Protein AF-A0A1I7SK48-F1 (afdb_monomer_lite)

Radius of gyration: 31.69 Å; chains: 1; bounding box: 91×50×82 Å

pLDDT: mean 72.49, std 18.14, range [29.31, 94.88]

Structure (mmCIF, N/CA/C/O backbone):
data_AF-A0A1I7SK48-F1
#
_entry.id   AF-A0A1I7SK48-F1
#
loop_
_atom_site.group_PDB
_atom_site.id
_ato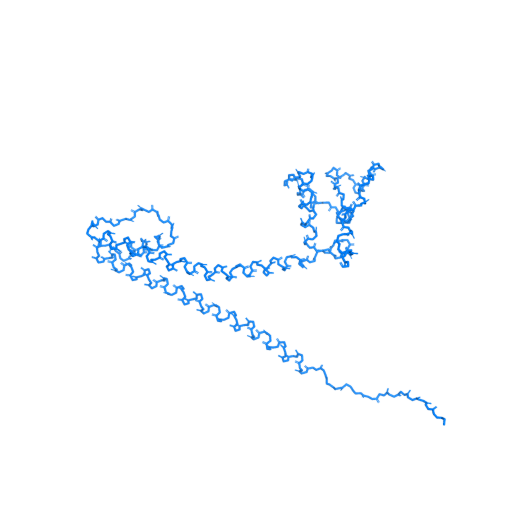m_site.type_symbol
_atom_site.label_atom_id
_atom_site.label_alt_id
_atom_site.label_comp_id
_atom_site.label_asym_id
_atom_site.label_entity_id
_atom_site.label_seq_id
_atom_site.pdbx_PDB_ins_code
_atom_site.Cartn_x
_atom_site.Cartn_y
_atom_site.Cartn_z
_atom_site.occupancy
_atom_site.B_iso_or_equiv
_atom_site.auth_seq_id
_atom_site.auth_comp_id
_atom_site.auth_asym_id
_atom_site.auth_atom_id
_atom_site.pdbx_PDB_model_num
ATOM 1 N N . MET A 1 1 ? 71.954 -15.753 -39.561 1.00 38.84 1 MET A N 1
ATOM 2 C CA . MET A 1 1 ? 70.794 -15.385 -40.400 1.00 38.84 1 MET A CA 1
ATOM 3 C C . MET A 1 1 ? 69.789 -16.524 -40.240 1.00 38.84 1 MET A C 1
ATOM 5 O O . MET A 1 1 ? 69.997 -17.547 -40.865 1.00 38.84 1 MET A O 1
ATOM 9 N N . GLN A 1 2 ? 69.020 -16.593 -39.148 1.00 29.86 2 GLN A N 1
ATOM 10 C CA . GLN A 1 2 ? 67.879 -15.756 -38.718 1.00 29.86 2 GLN A CA 1
ATOM 11 C C . GLN A 1 2 ? 66.550 -16.290 -39.306 1.00 29.86 2 GLN A C 1
ATOM 13 O O . GLN A 1 2 ? 66.374 -16.199 -40.516 1.00 29.86 2 GLN A O 1
ATOM 18 N N . ASN A 1 3 ? 65.669 -16.753 -38.395 1.00 29.31 3 ASN A N 1
ATOM 19 C CA . ASN A 1 3 ? 64.189 -16.873 -38.456 1.00 29.31 3 ASN A CA 1
ATOM 20 C C . ASN A 1 3 ? 63.561 -18.007 -39.300 1.00 29.31 3 ASN A C 1
ATOM 22 O O . ASN A 1 3 ? 64.117 -18.366 -40.329 1.00 29.31 3 ASN A O 1
ATOM 26 N N . ASP A 1 4 ? 62.408 -18.623 -38.985 1.00 41.16 4 ASP A N 1
ATOM 27 C CA . ASP A 1 4 ? 61.355 -18.501 -37.939 1.00 41.16 4 ASP A CA 1
ATOM 28 C C . ASP A 1 4 ? 60.489 -19.805 -38.016 1.00 41.16 4 ASP A C 1
ATOM 30 O O . ASP A 1 4 ? 60.374 -20.378 -39.096 1.00 41.16 4 ASP A O 1
ATOM 34 N N . VAL A 1 5 ? 60.111 -20.461 -36.905 1.00 41.53 5 VAL A N 1
ATOM 35 C CA . VAL A 1 5 ? 58.784 -20.461 -36.214 1.00 41.53 5 VAL A CA 1
ATOM 36 C C . VAL A 1 5 ? 57.630 -21.229 -36.896 1.00 41.53 5 VAL A C 1
ATOM 38 O O . VAL A 1 5 ? 57.147 -20.828 -37.946 1.00 41.53 5 VAL A O 1
ATOM 41 N N . SER A 1 6 ? 57.148 -22.286 -36.213 1.00 38.16 6 SER A N 1
ATOM 42 C CA . SER A 1 6 ? 55.730 -22.568 -35.853 1.00 38.16 6 SER A CA 1
ATOM 43 C C . SER A 1 6 ? 55.671 -23.952 -35.153 1.00 38.16 6 SER A C 1
ATOM 45 O O . SER A 1 6 ? 55.945 -24.960 -35.798 1.00 38.16 6 SER A O 1
ATOM 47 N N . GLU A 1 7 ? 55.593 -24.103 -33.826 1.00 39.25 7 GLU A N 1
ATOM 48 C CA . GLU A 1 7 ? 54.520 -23.744 -32.873 1.00 39.25 7 GLU A CA 1
ATOM 49 C C . GLU A 1 7 ? 53.345 -24.744 -32.860 1.00 39.25 7 GLU A C 1
ATOM 51 O O . GLU A 1 7 ? 52.452 -24.648 -33.688 1.00 39.25 7 GLU A O 1
ATOM 56 N N . ILE A 1 8 ? 53.372 -25.684 -31.900 1.00 42.22 8 ILE A N 1
ATOM 57 C CA . ILE A 1 8 ? 52.243 -26.243 -31.111 1.00 42.22 8 ILE A CA 1
ATOM 58 C C . ILE A 1 8 ? 52.929 -26.708 -29.800 1.00 42.22 8 ILE A C 1
ATOM 60 O O . ILE A 1 8 ? 53.901 -27.459 -29.937 1.00 42.22 8 ILE A O 1
ATOM 64 N N . PRO A 1 9 ? 52.531 -26.317 -28.559 1.00 40.50 9 PRO A N 1
ATOM 65 C CA . PRO A 1 9 ? 51.239 -26.775 -28.039 1.00 40.50 9 PRO A CA 1
ATOM 66 C C . PRO A 1 9 ? 50.573 -26.015 -26.860 1.00 40.50 9 PRO A C 1
ATOM 68 O O . PRO A 1 9 ? 51.160 -25.185 -26.177 1.00 40.50 9 PRO A O 1
ATOM 71 N N . THR A 1 10 ? 49.343 -26.477 -26.596 1.00 32.75 10 THR A N 1
ATOM 72 C CA . THR A 1 10 ? 48.677 -26.588 -25.282 1.00 32.75 10 THR A CA 1
ATOM 73 C C . THR A 1 10 ? 47.811 -25.417 -24.818 1.00 32.75 10 THR A C 1
ATOM 75 O O . THR A 1 10 ? 48.281 -24.383 -24.359 1.00 32.75 10 THR A O 1
ATOM 78 N N . GLN A 1 11 ? 46.497 -25.666 -24.868 1.00 49.34 11 GLN A N 1
ATOM 79 C CA . GLN A 1 11 ? 45.506 -25.030 -24.008 1.00 49.34 11 GLN A CA 1
ATOM 80 C C . GLN A 1 11 ? 45.794 -25.345 -22.538 1.00 49.34 11 GLN A C 1
ATOM 82 O O . GLN A 1 11 ? 45.806 -26.514 -22.166 1.00 49.34 11 GLN A O 1
ATOM 87 N N . GLU A 1 12 ? 45.890 -24.314 -21.706 1.00 48.12 12 GLU A N 1
ATOM 88 C CA . GLU A 1 12 ? 45.493 -24.362 -20.298 1.00 48.12 12 GLU A CA 1
ATOM 89 C C . GLU A 1 12 ? 45.292 -22.919 -19.807 1.00 48.12 12 GLU A C 1
ATOM 91 O O . GLU A 1 12 ? 46.172 -22.081 -19.984 1.00 48.12 12 GLU A O 1
ATOM 96 N N . GLY A 1 13 ? 44.128 -22.618 -19.216 1.00 44.53 13 GLY A N 1
ATOM 97 C CA . GLY A 1 13 ? 43.952 -21.412 -18.394 1.00 44.53 13 GLY A CA 1
ATOM 98 C C . GLY A 1 13 ? 42.957 -20.348 -18.869 1.00 44.53 13 GLY A C 1
ATOM 99 O O . GLY A 1 13 ? 43.316 -19.184 -18.891 1.00 44.53 13 GLY A O 1
ATOM 100 N N . THR A 1 14 ? 41.712 -20.701 -19.210 1.00 45.50 14 THR A N 1
ATOM 101 C CA . THR A 1 14 ? 40.569 -19.751 -19.231 1.00 45.50 14 THR A CA 1
ATOM 102 C C . THR A 1 14 ? 39.259 -20.508 -18.960 1.00 45.50 14 THR A C 1
ATOM 104 O O . THR A 1 14 ? 38.506 -20.834 -19.867 1.00 45.50 14 THR A O 1
ATOM 107 N N . SER A 1 15 ? 39.009 -20.926 -17.715 1.00 53.31 15 SER A N 1
ATOM 108 C CA . SER A 1 15 ? 37.708 -21.548 -17.375 1.00 53.31 15 SER A CA 1
ATOM 109 C C . SER A 1 15 ? 37.293 -21.410 -15.907 1.00 53.31 15 SER A C 1
ATOM 111 O O . SER A 1 15 ? 36.125 -21.636 -15.590 1.00 53.31 15 SER A O 1
ATOM 113 N N . SER A 1 16 ? 38.204 -21.037 -15.006 1.00 50.66 16 SER A N 1
ATOM 114 C CA . SER A 1 16 ? 37.931 -21.022 -13.562 1.00 50.66 16 SER A CA 1
ATOM 115 C C . SER A 1 16 ? 37.543 -19.640 -13.023 1.00 50.66 16 SER A C 1
ATOM 117 O O . SER A 1 16 ? 36.692 -19.565 -12.145 1.00 50.66 16 SER A O 1
ATOM 119 N N . GLU A 1 17 ? 38.111 -18.553 -13.558 1.00 53.53 17 GLU A N 1
ATOM 120 C CA . GLU A 1 17 ? 37.838 -17.181 -13.086 1.00 53.53 17 GLU A CA 1
ATOM 121 C C . GLU A 1 17 ? 36.473 -16.654 -13.551 1.00 53.53 17 GLU A C 1
ATOM 123 O O . GLU A 1 17 ? 35.717 -16.120 -12.743 1.00 53.53 17 GLU A O 1
ATOM 128 N N . ASP A 1 18 ? 36.090 -16.898 -14.808 1.00 55.06 18 ASP A N 1
ATOM 129 C CA . ASP A 1 18 ? 34.802 -16.429 -15.348 1.00 55.06 18 ASP A CA 1
ATOM 130 C C . ASP A 1 18 ? 33.594 -17.165 -14.742 1.00 55.06 18 ASP A C 1
ATOM 132 O O . ASP A 1 18 ? 32.498 -16.613 -14.629 1.00 55.06 18 ASP A O 1
ATOM 136 N N . THR A 1 19 ? 33.789 -18.420 -14.324 1.00 61.91 19 THR A N 1
ATOM 137 C CA . THR A 1 19 ? 32.744 -19.224 -13.670 1.00 61.91 19 THR A CA 1
ATOM 138 C C . THR A 1 19 ? 32.509 -18.762 -12.230 1.00 61.91 19 THR A C 1
ATOM 140 O O . THR A 1 19 ? 31.367 -18.765 -11.776 1.00 61.91 19 THR A O 1
ATOM 143 N N . HIS A 1 20 ? 33.564 -18.326 -11.533 1.00 59.62 20 HIS A N 1
ATOM 144 C CA . HIS A 1 20 ? 33.462 -17.775 -10.180 1.00 59.62 20 HIS A CA 1
ATOM 145 C C . HIS A 1 20 ? 32.808 -16.391 -10.177 1.00 59.62 20 HIS A C 1
ATOM 147 O O . HIS A 1 20 ? 31.851 -16.185 -9.440 1.00 59.62 20 HIS A O 1
ATOM 153 N N . ALA A 1 21 ? 33.225 -15.494 -11.077 1.00 66.81 21 ALA A N 1
ATOM 154 C CA . ALA A 1 21 ? 32.643 -14.154 -11.182 1.00 66.81 21 ALA A CA 1
ATOM 155 C C . ALA A 1 21 ? 31.134 -14.185 -11.488 1.00 66.81 21 ALA A C 1
ATOM 157 O O . ALA A 1 21 ? 30.359 -13.403 -10.945 1.00 66.81 21 ALA A O 1
ATOM 158 N N . ARG A 1 22 ? 30.688 -15.132 -12.324 1.00 71.88 22 ARG A N 1
ATOM 159 C CA . ARG A 1 22 ? 29.265 -15.303 -12.644 1.00 71.88 22 ARG A CA 1
ATOM 160 C C . ARG A 1 22 ? 28.455 -15.938 -11.507 1.00 71.88 22 ARG A C 1
ATOM 162 O O . ARG A 1 22 ? 27.254 -15.690 -11.429 1.00 71.88 22 ARG A O 1
ATOM 169 N N . ALA A 1 23 ? 29.071 -16.773 -10.670 1.00 72.62 23 ALA A N 1
ATOM 170 C CA . ALA A 1 23 ? 28.421 -17.324 -9.481 1.00 72.62 23 ALA A CA 1
ATOM 171 C C . ALA A 1 23 ? 28.234 -16.236 -8.414 1.00 72.62 23 ALA A C 1
ATOM 173 O O . ALA A 1 23 ? 27.125 -16.082 -7.911 1.00 72.62 23 ALA A O 1
ATOM 174 N N . ASP A 1 24 ? 29.265 -15.417 -8.190 1.00 77.81 24 ASP A N 1
ATOM 175 C CA . ASP A 1 24 ? 29.222 -14.296 -7.247 1.00 77.81 24 ASP A CA 1
ATOM 176 C C . ASP A 1 24 ? 28.155 -13.257 -7.648 1.00 77.81 24 ASP A C 1
ATOM 178 O O . ASP A 1 24 ? 27.410 -12.787 -6.794 1.00 77.81 24 ASP A O 1
ATOM 182 N N . GLU A 1 25 ? 27.989 -12.962 -8.948 1.00 75.56 25 GLU A N 1
ATOM 183 C CA . GLU A 1 25 ? 26.901 -12.091 -9.427 1.00 75.56 25 GLU A CA 1
ATOM 184 C C . GLU A 1 25 ? 25.510 -12.678 -9.129 1.00 75.56 25 GLU A C 1
ATOM 186 O O . GLU A 1 25 ? 24.617 -11.967 -8.669 1.00 75.56 25 GLU A O 1
ATOM 191 N N . ILE A 1 26 ? 25.294 -13.972 -9.397 1.00 74.88 26 ILE A N 1
ATOM 192 C CA . ILE A 1 26 ? 23.997 -14.633 -9.164 1.00 74.88 26 ILE A CA 1
ATOM 193 C C . ILE A 1 26 ? 23.666 -14.668 -7.668 1.00 74.88 26 ILE A C 1
ATOM 195 O O . ILE A 1 26 ? 22.508 -14.438 -7.304 1.00 74.88 26 ILE A O 1
ATOM 199 N N . ASP A 1 27 ? 24.666 -14.914 -6.824 1.00 79.94 27 ASP A N 1
ATOM 200 C CA . ASP A 1 27 ? 24.518 -14.911 -5.372 1.00 79.94 27 ASP A CA 1
ATOM 201 C C . ASP A 1 27 ? 24.254 -13.489 -4.849 1.00 79.94 27 ASP A C 1
ATOM 203 O O . ASP A 1 27 ? 23.325 -13.303 -4.065 1.00 79.94 27 ASP A O 1
ATOM 207 N N . GLU A 1 28 ? 24.929 -12.459 -5.372 1.00 79.62 28 GLU A N 1
ATOM 208 C CA . GLU A 1 28 ? 24.661 -11.052 -5.031 1.00 79.62 28 GLU A CA 1
ATOM 209 C C . GLU A 1 28 ? 23.230 -10.632 -5.421 1.00 79.62 28 GLU A C 1
ATOM 211 O O . GLU A 1 28 ? 22.506 -10.021 -4.627 1.00 79.62 28 GLU A O 1
ATOM 216 N N . PHE A 1 29 ? 22.754 -11.017 -6.612 1.00 72.94 29 PHE A N 1
ATOM 217 C CA . PHE A 1 29 ? 21.361 -10.777 -7.008 1.00 72.94 29 PHE A CA 1
ATOM 218 C C . PHE A 1 29 ? 20.364 -11.527 -6.110 1.00 72.94 29 PHE A C 1
ATOM 220 O O . PHE A 1 29 ? 19.297 -10.984 -5.795 1.00 72.94 29 PHE A O 1
ATOM 227 N N . ALA A 1 30 ? 20.683 -12.756 -5.692 1.00 74.25 30 ALA A N 1
ATOM 228 C CA . ALA A 1 30 ? 19.839 -13.548 -4.803 1.00 74.25 30 ALA A CA 1
ATOM 229 C C . ALA A 1 30 ? 19.790 -12.960 -3.386 1.00 74.25 30 ALA A C 1
ATOM 231 O O . ALA A 1 30 ? 18.700 -12.868 -2.818 1.00 74.25 30 ALA A O 1
ATOM 232 N N . GLU A 1 31 ? 20.920 -12.500 -2.847 1.00 79.94 31 GLU A N 1
ATOM 233 C CA . GLU A 1 31 ? 21.004 -11.845 -1.540 1.00 79.94 31 GLU A CA 1
ATOM 234 C C . GLU A 1 31 ? 20.246 -10.517 -1.529 1.00 79.94 31 GLU A C 1
ATOM 236 O O . GLU A 1 31 ? 19.406 -10.308 -0.654 1.00 79.94 31 GLU A O 1
ATOM 241 N N . LEU A 1 32 ? 20.408 -9.670 -2.552 1.00 73.75 32 LEU A N 1
ATOM 242 C CA . LEU A 1 32 ? 19.647 -8.420 -2.673 1.00 73.75 32 LEU A CA 1
ATOM 243 C C . LEU A 1 32 ? 18.138 -8.663 -2.776 1.00 73.75 32 LEU A C 1
ATOM 245 O O . LEU A 1 32 ? 17.339 -7.889 -2.245 1.00 73.75 32 LEU A O 1
ATOM 249 N N . GLN A 1 33 ? 17.721 -9.722 -3.472 1.00 72.12 33 GLN A N 1
ATOM 250 C CA . GLN A 1 33 ? 16.307 -10.074 -3.593 1.00 72.12 33 GLN A CA 1
ATOM 251 C C . GLN A 1 33 ? 15.768 -10.717 -2.305 1.00 72.12 33 GLN A C 1
ATOM 253 O O . GLN A 1 33 ? 14.600 -10.514 -1.959 1.00 72.12 33 GLN A O 1
ATOM 258 N N . GLN A 1 34 ? 16.607 -11.452 -1.574 1.00 78.00 34 GLN A N 1
ATOM 259 C CA . GLN A 1 34 ? 16.286 -12.061 -0.286 1.00 78.00 34 GLN A CA 1
ATOM 260 C C . GLN A 1 34 ? 16.172 -11.009 0.825 1.00 78.00 34 GLN A C 1
ATOM 262 O O . GLN A 1 34 ? 15.141 -10.965 1.495 1.00 78.00 34 GLN A O 1
ATOM 267 N N . GLU A 1 35 ? 17.153 -10.118 0.976 1.00 74.31 35 GLU A N 1
ATOM 268 C CA . GLU A 1 35 ? 17.128 -8.966 1.896 1.00 74.31 35 GLU A CA 1
ATOM 269 C C . GLU A 1 35 ? 15.857 -8.124 1.692 1.00 74.31 35 GLU A C 1
ATOM 271 O O . GLU A 1 35 ? 15.181 -7.700 2.639 1.00 74.31 35 GLU A O 1
ATOM 276 N N . ARG A 1 36 ? 15.466 -7.954 0.426 1.00 67.81 36 ARG A N 1
ATOM 277 C CA . ARG A 1 36 ? 14.270 -7.211 0.034 1.00 67.81 36 ARG A CA 1
ATOM 278 C C . ARG A 1 36 ? 12.971 -7.938 0.386 1.00 67.81 36 ARG A C 1
ATOM 280 O O . ARG A 1 36 ? 12.093 -7.352 1.017 1.00 67.81 36 ARG A O 1
ATOM 287 N N . ARG A 1 37 ? 12.854 -9.232 0.060 1.00 72.88 37 ARG A N 1
ATOM 288 C CA . ARG A 1 37 ? 11.692 -10.062 0.444 1.00 72.88 37 ARG A CA 1
ATOM 289 C C . ARG A 1 37 ? 11.514 -10.120 1.959 1.00 72.88 37 ARG A C 1
ATOM 291 O O . ARG A 1 37 ? 10.385 -10.034 2.443 1.00 72.88 37 ARG A O 1
ATOM 298 N N . VAL A 1 38 ? 12.614 -10.231 2.700 1.00 76.88 38 VAL A N 1
ATOM 299 C CA . VAL A 1 38 ? 12.608 -10.218 4.168 1.00 76.88 38 VAL A CA 1
ATOM 300 C C . VAL A 1 38 ? 12.087 -8.875 4.693 1.00 76.88 38 VAL A C 1
ATOM 302 O O . VAL A 1 38 ? 11.247 -8.865 5.594 1.00 76.88 38 VAL A O 1
ATOM 305 N N . SER A 1 39 ? 12.480 -7.757 4.073 1.00 84.88 39 SER A N 1
ATOM 306 C CA . SER A 1 39 ? 11.997 -6.414 4.429 1.00 84.88 39 SER A CA 1
ATOM 307 C C . SER A 1 39 ? 10.488 -6.242 4.203 1.00 84.88 39 SER A C 1
ATOM 309 O O . SER A 1 39 ? 9.783 -5.767 5.094 1.00 84.88 39 SER A O 1
ATOM 311 N N . VAL A 1 40 ? 9.959 -6.681 3.054 1.00 84.25 40 VAL A N 1
ATOM 312 C CA . VAL A 1 40 ? 8.515 -6.586 2.751 1.00 84.25 40 VAL A CA 1
ATOM 313 C C . VAL A 1 40 ? 7.682 -7.426 3.721 1.00 84.25 40 VAL A C 1
ATOM 315 O O . VAL A 1 40 ? 6.664 -6.954 4.232 1.00 84.25 40 VAL A O 1
ATOM 318 N N . LEU A 1 41 ? 8.122 -8.650 4.027 1.00 87.19 41 LEU A N 1
ATOM 319 C CA . LEU A 1 41 ? 7.444 -9.501 5.008 1.00 87.19 41 LEU A CA 1
ATOM 320 C C . LEU A 1 41 ? 7.451 -8.874 6.405 1.00 87.19 41 LEU A C 1
ATOM 322 O O . LEU A 1 41 ? 6.425 -8.890 7.081 1.00 87.19 41 LEU A O 1
ATOM 326 N N . PHE A 1 42 ? 8.571 -8.284 6.823 1.00 89.31 42 PHE A N 1
ATOM 327 C CA . PHE A 1 42 ? 8.677 -7.602 8.111 1.00 89.31 42 PHE A CA 1
ATOM 328 C C . PHE A 1 42 ? 7.686 -6.431 8.227 1.00 89.31 42 PHE A C 1
ATOM 330 O O . PHE A 1 42 ? 6.988 -6.303 9.233 1.00 89.31 42 PHE A O 1
ATOM 337 N N . ILE A 1 43 ? 7.543 -5.629 7.169 1.00 89.00 43 ILE A N 1
ATOM 338 C CA . ILE A 1 43 ? 6.585 -4.513 7.112 1.00 89.00 43 ILE A CA 1
ATOM 339 C C . ILE A 1 43 ? 5.142 -5.012 7.138 1.00 89.00 43 ILE A C 1
ATOM 341 O O . ILE A 1 43 ? 4.315 -4.468 7.870 1.00 89.00 43 ILE A O 1
ATOM 345 N N . LEU A 1 44 ? 4.837 -6.065 6.376 1.00 88.56 44 LEU A N 1
ATOM 346 C CA . LEU A 1 44 ? 3.516 -6.691 6.377 1.00 88.56 44 LEU A CA 1
ATOM 347 C C . LEU A 1 44 ? 3.150 -7.195 7.781 1.00 88.56 44 LEU A C 1
ATOM 349 O O . LEU A 1 44 ? 2.030 -6.979 8.241 1.00 88.56 44 LEU A O 1
ATOM 353 N N . PHE A 1 45 ? 4.100 -7.815 8.485 1.00 92.31 45 PHE A N 1
ATOM 354 C CA . PHE A 1 45 ? 3.919 -8.250 9.870 1.00 92.31 45 PHE A CA 1
ATOM 355 C C . PHE A 1 45 ? 3.658 -7.079 10.821 1.00 92.31 45 PHE A C 1
ATOM 357 O O . PHE A 1 45 ? 2.761 -7.174 11.659 1.00 92.31 45 PHE A O 1
ATOM 364 N N . ILE A 1 46 ? 4.389 -5.969 10.681 1.00 91.69 46 ILE A N 1
ATOM 365 C CA . ILE A 1 46 ? 4.162 -4.753 11.477 1.00 91.69 46 ILE A CA 1
ATOM 366 C C . ILE A 1 46 ? 2.769 -4.178 11.208 1.00 91.69 46 ILE A C 1
ATOM 368 O O . ILE A 1 46 ? 2.048 -3.874 12.156 1.00 91.69 46 ILE A O 1
ATOM 372 N N . MET A 1 47 ? 2.361 -4.073 9.942 1.00 91.44 47 MET A N 1
ATOM 373 C CA . MET A 1 47 ? 1.034 -3.581 9.556 1.00 91.44 47 MET A CA 1
ATOM 374 C C . MET A 1 47 ? -0.080 -4.479 10.096 1.00 91.44 47 MET A C 1
ATOM 376 O O . MET A 1 47 ? -1.052 -3.990 10.678 1.00 91.44 47 MET A O 1
ATOM 380 N N . LEU A 1 48 ? 0.076 -5.799 9.980 1.00 93.00 48 LEU A N 1
ATOM 381 C CA . LEU A 1 48 ? -0.882 -6.756 10.524 1.00 93.00 48 LEU A CA 1
ATOM 382 C C . LEU A 1 48 ? -0.960 -6.656 12.054 1.00 93.00 48 LEU A C 1
ATOM 384 O O . LEU A 1 48 ? -2.056 -6.627 12.610 1.00 93.00 48 LEU A O 1
ATOM 388 N N . GLY A 1 49 ? 0.187 -6.537 12.728 1.00 94.50 49 GLY A N 1
ATOM 389 C CA . GLY A 1 49 ? 0.265 -6.348 14.176 1.00 94.50 49 GLY A CA 1
ATOM 390 C C . GLY A 1 49 ? -0.382 -5.042 14.639 1.00 94.50 49 GLY A C 1
ATOM 391 O O . GLY A 1 49 ? -1.145 -5.044 15.603 1.00 94.50 49 GLY A O 1
ATOM 392 N N . TYR A 1 50 ? -0.150 -3.942 13.923 1.00 93.56 50 TYR A N 1
ATOM 393 C CA . TYR A 1 50 ? -0.775 -2.646 14.191 1.00 93.56 50 TYR A CA 1
ATOM 394 C C . TYR A 1 50 ? -2.305 -2.703 14.041 1.00 93.56 50 TYR A C 1
ATOM 396 O O . TYR A 1 50 ? -3.037 -2.191 14.893 1.00 93.56 50 TYR A O 1
ATOM 404 N N . THR A 1 51 ? -2.789 -3.377 12.995 1.00 94.31 51 THR A N 1
ATOM 405 C CA . THR A 1 51 ? -4.228 -3.538 12.729 1.00 94.31 51 THR A CA 1
ATOM 406 C C . THR A 1 51 ? -4.887 -4.454 13.765 1.00 94.31 51 THR A C 1
ATOM 408 O O . THR A 1 51 ? -5.950 -4.133 14.289 1.00 94.31 51 THR A O 1
ATOM 411 N N . ALA A 1 52 ? -4.235 -5.561 14.137 1.00 94.88 52 ALA A N 1
ATOM 412 C CA . ALA A 1 52 ? -4.710 -6.472 15.180 1.00 94.88 52 ALA A CA 1
ATOM 413 C C . ALA A 1 52 ? -4.711 -5.822 16.577 1.00 94.88 52 ALA A C 1
ATOM 415 O O . ALA A 1 52 ? -5.643 -6.021 17.358 1.00 94.88 52 ALA A O 1
ATOM 416 N N . GLY A 1 53 ? -3.696 -5.010 16.885 1.00 94.56 53 GLY A N 1
ATOM 417 C CA . GLY A 1 53 ? -3.639 -4.223 18.117 1.00 94.56 53 GLY A CA 1
ATOM 418 C C . GLY A 1 53 ? -4.763 -3.188 18.194 1.00 94.56 53 GLY A C 1
ATOM 419 O O . GLY A 1 53 ? -5.431 -3.088 19.222 1.00 94.56 53 GLY A O 1
ATOM 420 N N . GLY A 1 54 ? -5.026 -2.479 17.091 1.00 93.38 54 GLY A N 1
ATOM 421 C CA . GLY A 1 54 ? -6.168 -1.568 16.979 1.00 93.38 54 GLY A CA 1
ATOM 422 C C . GLY A 1 54 ? -7.510 -2.271 17.143 1.00 93.38 54 GLY A C 1
ATOM 423 O O . GLY A 1 54 ? -8.362 -1.783 17.880 1.00 93.38 54 GLY A O 1
ATOM 424 N N . ALA A 1 55 ? -7.668 -3.452 16.540 1.00 94.50 55 ALA A N 1
ATOM 425 C CA . ALA A 1 55 ? -8.875 -4.263 16.666 1.00 94.50 55 ALA A CA 1
ATOM 426 C C . ALA A 1 55 ? -9.165 -4.645 18.125 1.00 94.50 55 ALA A C 1
ATOM 428 O O . ALA A 1 55 ? -10.298 -4.527 18.581 1.00 94.50 55 ALA A O 1
ATOM 429 N N . CYS A 1 56 ? -8.138 -5.044 18.882 1.00 94.38 56 CYS A N 1
ATOM 430 C CA . CYS A 1 56 ? -8.267 -5.334 20.312 1.00 94.38 56 CYS A CA 1
ATOM 431 C C . CYS A 1 56 ? -8.686 -4.085 21.112 1.00 94.38 56 CYS A C 1
ATOM 433 O O . CYS A 1 56 ? -9.558 -4.156 21.978 1.00 94.38 56 CYS A O 1
ATOM 435 N N . LEU A 1 57 ? -8.113 -2.920 20.786 1.00 92.56 57 LEU A N 1
ATOM 436 C C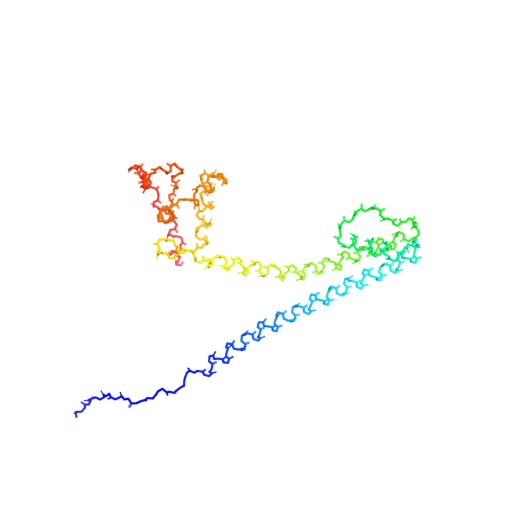A . LEU A 1 57 ? -8.464 -1.643 21.414 1.00 92.56 57 LEU A CA 1
ATOM 437 C C . LEU A 1 57 ? -9.933 -1.264 21.154 1.00 92.56 57 LEU A C 1
ATOM 439 O O . LEU A 1 57 ? -10.669 -0.948 22.087 1.00 92.56 57 LEU A O 1
ATOM 443 N N . MET A 1 58 ? -10.367 -1.355 19.894 1.00 91.25 58 MET A N 1
ATOM 444 C CA . MET A 1 58 ? -11.740 -1.051 19.474 1.00 91.25 58 MET A CA 1
ATOM 445 C C . MET A 1 58 ? -12.745 -2.040 20.050 1.00 91.25 58 MET A C 1
ATOM 447 O O . MET A 1 58 ? -13.822 -1.641 20.478 1.00 91.25 58 MET A O 1
ATOM 451 N N . GLN A 1 59 ? -12.383 -3.318 20.137 1.00 92.56 59 GLN A N 1
ATOM 452 C CA . GLN A 1 59 ? -13.198 -4.323 20.809 1.00 92.56 59 GLN A CA 1
ATOM 453 C C . GLN A 1 59 ? -13.465 -3.946 22.275 1.00 92.56 59 GLN A C 1
ATOM 455 O O . GLN A 1 59 ? -14.575 -4.146 22.761 1.00 92.56 59 GLN A O 1
ATOM 460 N N . LEU A 1 60 ? -12.485 -3.378 22.985 1.00 90.00 60 LEU A N 1
ATOM 461 C CA . LEU A 1 60 ? -12.671 -2.948 24.374 1.00 90.00 60 LEU A CA 1
ATOM 462 C C . LEU A 1 60 ? -13.510 -1.667 24.487 1.00 90.00 60 LEU A C 1
ATOM 464 O O . LEU A 1 60 ? -14.349 -1.576 25.384 1.00 90.00 60 LEU A O 1
ATOM 468 N N . TRP A 1 61 ? -13.298 -0.693 23.600 1.00 89.94 61 TRP A N 1
ATOM 469 C CA . TRP A 1 61 ? -13.991 0.601 23.643 1.00 89.94 61 TRP A CA 1
ATOM 470 C C . TRP A 1 61 ? -15.427 0.540 23.124 1.00 89.94 61 TRP A C 1
ATOM 472 O O . TRP A 1 61 ? -16.330 1.046 23.780 1.00 89.94 61 TRP A O 1
ATOM 482 N N . GLU A 1 62 ? -15.640 -0.102 21.977 1.00 87.69 62 GLU A N 1
ATOM 483 C CA . GLU A 1 62 ? -16.931 -0.163 21.280 1.00 87.69 62 GLU A CA 1
ATOM 484 C C . GLU A 1 62 ? -17.708 -1.460 21.550 1.00 87.69 62 GLU A C 1
ATOM 486 O O . GLU A 1 62 ? -18.849 -1.594 21.115 1.00 87.69 62 GLU A O 1
ATOM 491 N N . GLN A 1 63 ? -17.120 -2.419 22.281 1.00 87.75 63 GLN A N 1
ATOM 492 C CA . GLN A 1 63 ? -17.721 -3.735 22.561 1.00 87.75 63 GLN A CA 1
ATOM 493 C C . GLN A 1 63 ? -18.086 -4.522 21.285 1.00 87.75 63 GLN A C 1
ATOM 495 O O . GLN A 1 63 ? -18.999 -5.349 21.282 1.00 87.75 63 GLN A O 1
ATOM 500 N N . TRP A 1 64 ? -17.366 -4.277 20.186 1.00 89.94 64 TRP A N 1
ATOM 501 C CA . TRP A 1 64 ? -17.539 -4.996 18.923 1.00 89.94 64 TRP A CA 1
ATOM 502 C C . TRP A 1 64 ? -16.920 -6.393 18.950 1.00 89.94 64 TRP A C 1
ATOM 504 O O . TRP A 1 64 ? -16.065 -6.711 19.779 1.00 89.94 64 TRP A O 1
ATOM 514 N N . SER A 1 65 ? -17.324 -7.242 18.001 1.00 93.69 65 SER A N 1
ATOM 515 C CA . SER A 1 65 ? -16.613 -8.498 17.775 1.00 93.69 65 SER A CA 1
ATOM 516 C C . SER A 1 65 ? -15.194 -8.211 17.262 1.00 93.69 65 SER A C 1
ATOM 518 O O . SER A 1 65 ? -14.956 -7.215 16.579 1.00 93.69 65 SER A O 1
ATOM 520 N N . PHE A 1 66 ? -14.234 -9.092 17.566 1.00 93.12 66 PHE A N 1
ATOM 521 C CA . PHE A 1 66 ? -12.854 -8.935 17.087 1.00 93.12 66 PHE A CA 1
ATOM 522 C C . PHE A 1 66 ? -12.781 -8.837 15.554 1.00 93.12 66 PHE A C 1
ATOM 524 O O . PHE A 1 66 ? -11.961 -8.098 15.020 1.00 93.12 66 PHE A O 1
ATOM 531 N N . VAL A 1 67 ? -13.655 -9.563 14.848 1.00 94.12 67 VAL A N 1
ATOM 532 C CA . VAL A 1 67 ? -13.706 -9.566 13.381 1.00 94.12 67 VAL A CA 1
ATOM 533 C C . VAL A 1 67 ? -14.200 -8.222 12.850 1.00 94.12 67 VAL A C 1
ATOM 535 O O . VAL A 1 67 ? -13.568 -7.678 11.949 1.00 94.12 67 VAL A O 1
ATOM 538 N N . ASP A 1 68 ? -15.258 -7.656 13.435 1.00 93.69 68 ASP A N 1
ATOM 539 C CA . ASP A 1 68 ? -15.799 -6.351 13.022 1.00 93.69 68 ASP A CA 1
ATOM 540 C C . ASP A 1 68 ? -14.812 -5.219 13.328 1.00 93.69 68 ASP A C 1
ATOM 542 O O . ASP A 1 68 ? -14.584 -4.335 12.503 1.00 93.69 68 ASP A O 1
ATOM 546 N N . ALA A 1 69 ? -14.157 -5.284 14.490 1.00 94.00 69 ALA A N 1
ATOM 547 C CA . ALA A 1 69 ? -13.121 -4.336 14.876 1.00 94.00 69 ALA A CA 1
ATOM 548 C C . ALA A 1 69 ? -11.891 -4.419 13.955 1.00 94.00 69 ALA A C 1
ATOM 550 O O . ALA A 1 69 ? -11.366 -3.394 13.519 1.00 94.00 69 ALA A O 1
ATOM 551 N N . PHE A 1 70 ? -11.447 -5.633 13.613 1.00 94.62 70 PHE A N 1
ATOM 552 C CA . PHE A 1 70 ? -10.348 -5.838 12.671 1.00 94.62 70 PHE A CA 1
ATOM 553 C C . PHE A 1 70 ? -10.709 -5.362 11.266 1.00 94.62 70 PHE A C 1
ATOM 555 O O . PHE A 1 70 ? -9.894 -4.707 10.619 1.00 94.62 70 PHE A O 1
ATOM 562 N N . TYR A 1 71 ? -11.932 -5.640 10.816 1.00 94.50 71 TYR A N 1
ATOM 563 C CA . TYR A 1 71 ? -12.458 -5.144 9.552 1.00 94.50 71 TYR A CA 1
ATOM 564 C C . TYR A 1 71 ? -12.444 -3.612 9.506 1.00 94.50 71 TYR A C 1
ATOM 566 O O . TYR A 1 71 ? -11.872 -3.043 8.575 1.00 94.50 71 TYR A O 1
ATOM 574 N N . PHE A 1 72 ? -12.966 -2.947 10.541 1.00 94.00 72 PHE A N 1
ATOM 575 C CA . PHE A 1 72 ? -12.946 -1.489 10.649 1.00 94.00 72 PHE A CA 1
ATOM 576 C C . PHE A 1 72 ? -11.518 -0.926 10.574 1.00 94.00 72 PHE A C 1
ATOM 578 O O . PHE A 1 72 ? -11.242 -0.031 9.768 1.00 94.00 72 PHE A O 1
ATOM 585 N N . CYS A 1 73 ? -10.586 -1.470 11.365 1.00 93.75 73 CYS A N 1
ATOM 586 C CA . CYS A 1 73 ? -9.191 -1.029 11.352 1.00 93.75 73 CYS A CA 1
ATOM 587 C C . CYS A 1 73 ? -8.535 -1.258 9.980 1.00 93.75 73 CYS A C 1
ATOM 589 O O . CYS A 1 73 ? -7.892 -0.349 9.458 1.00 93.75 73 CYS A O 1
ATOM 591 N N . ALA A 1 74 ? -8.734 -2.425 9.361 1.00 93.31 74 ALA A N 1
ATOM 592 C CA . ALA A 1 74 ? -8.155 -2.754 8.061 1.00 93.31 74 ALA A CA 1
ATOM 593 C C . ALA A 1 74 ? -8.691 -1.847 6.942 1.00 93.31 74 ALA A C 1
ATOM 595 O O . ALA A 1 74 ? -7.905 -1.282 6.183 1.00 93.31 74 ALA A O 1
ATOM 596 N N . VAL A 1 75 ? -10.010 -1.654 6.856 1.00 93.62 75 VAL A N 1
ATOM 597 C CA . VAL A 1 75 ? -10.668 -0.789 5.855 1.00 93.62 75 VAL A CA 1
ATOM 598 C C . VAL A 1 75 ? -10.247 0.671 6.009 1.00 93.62 75 VAL A C 1
ATOM 600 O O . VAL A 1 75 ? -10.099 1.386 5.016 1.00 93.62 75 VAL A O 1
ATOM 603 N N . THR A 1 76 ? -10.018 1.111 7.245 1.00 93.19 76 THR A N 1
ATOM 604 C CA . THR A 1 76 ? -9.587 2.481 7.530 1.00 93.19 76 THR A CA 1
ATOM 605 C C . THR A 1 76 ? -8.120 2.705 7.162 1.00 93.19 76 THR A C 1
ATOM 607 O O . THR A 1 76 ? -7.799 3.672 6.475 1.00 93.19 76 THR A O 1
ATOM 610 N N . VAL A 1 77 ? -7.228 1.793 7.560 1.00 91.00 77 VAL A N 1
ATOM 611 C CA . VAL A 1 77 ? -5.784 1.866 7.270 1.00 91.00 77 VAL A CA 1
ATOM 612 C C . VAL A 1 77 ? -5.501 1.712 5.774 1.00 91.00 77 VAL A C 1
ATOM 614 O O . VAL A 1 77 ? -4.668 2.426 5.226 1.00 91.00 77 VAL A O 1
ATOM 617 N N . THR A 1 78 ? -6.241 0.841 5.084 1.00 90.56 78 THR A N 1
ATOM 618 C CA . THR A 1 78 ? -6.166 0.692 3.617 1.00 90.56 78 THR A CA 1
ATOM 619 C C . THR A 1 78 ? -6.806 1.852 2.856 1.00 90.56 78 THR A C 1
ATOM 621 O O . THR A 1 78 ? -6.778 1.860 1.627 1.00 90.56 78 THR A O 1
ATOM 624 N N . THR A 1 79 ? -7.371 2.844 3.553 1.00 92.12 79 THR A N 1
ATOM 625 C CA . THR A 1 79 ? -8.066 4.006 2.975 1.00 92.12 79 THR A CA 1
ATOM 626 C C . THR A 1 79 ? -9.267 3.657 2.090 1.00 92.12 79 THR A C 1
ATOM 628 O O . THR A 1 79 ? -9.747 4.506 1.345 1.00 92.12 79 THR A O 1
ATOM 631 N N . ILE A 1 80 ? -9.790 2.427 2.189 1.00 94.38 80 ILE A N 1
ATOM 632 C CA . ILE A 1 80 ? -11.009 2.016 1.481 1.00 94.38 80 ILE A CA 1
ATOM 633 C C . ILE A 1 80 ? -12.215 2.761 2.064 1.00 94.38 80 ILE A C 1
ATOM 635 O O . ILE A 1 80 ? -13.023 3.302 1.315 1.00 94.38 80 ILE A O 1
ATOM 639 N N . GLY A 1 81 ? -12.313 2.809 3.398 1.00 91.38 81 GLY A N 1
ATOM 640 C CA . GLY A 1 81 ? -13.243 3.685 4.117 1.00 91.38 81 GLY A CA 1
ATOM 641 C C . GLY A 1 81 ? -14.727 3.509 3.773 1.00 91.38 81 GLY A C 1
ATOM 642 O O . GLY A 1 81 ? -15.404 4.506 3.546 1.00 91.38 81 GLY A O 1
ATOM 643 N N . PHE A 1 82 ? -15.255 2.277 3.754 1.00 91.62 82 PHE A N 1
ATOM 644 C CA . PHE A 1 82 ? -16.672 2.026 3.431 1.00 91.62 82 PHE A CA 1
ATOM 645 C C . PHE A 1 82 ? -17.666 2.773 4.336 1.00 91.62 82 PHE A C 1
ATOM 647 O O . PHE A 1 82 ? -18.736 3.160 3.871 1.00 91.62 82 PHE A O 1
ATOM 654 N N . GLY A 1 83 ? -17.310 2.995 5.606 1.00 89.56 83 GLY A N 1
ATOM 655 C CA . GLY A 1 83 ? -18.126 3.760 6.556 1.00 89.56 83 GLY A CA 1
ATOM 656 C C . GLY A 1 83 ? -19.410 3.052 7.002 1.00 89.56 83 GLY A C 1
ATOM 657 O O . GLY A 1 83 ? -20.324 3.699 7.503 1.00 89.56 83 GLY A O 1
ATOM 658 N N . ASP A 1 84 ? -19.488 1.739 6.811 1.00 91.25 84 ASP A N 1
ATOM 659 C CA . ASP A 1 84 ? -20.575 0.865 7.251 1.00 91.25 84 ASP A CA 1
ATOM 660 C C . ASP A 1 84 ? -20.535 0.601 8.764 1.00 91.25 84 ASP A C 1
ATOM 662 O O . ASP A 1 84 ? -21.577 0.574 9.421 1.00 91.25 84 ASP A O 1
ATOM 666 N N . ILE A 1 85 ? -19.330 0.467 9.319 1.00 90.56 85 ILE A N 1
ATOM 667 C CA . ILE A 1 85 ? -19.074 0.351 10.755 1.00 90.56 85 ILE A CA 1
ATOM 668 C C . ILE A 1 85 ? -18.291 1.588 11.198 1.00 90.56 85 ILE A C 1
ATOM 670 O O . ILE A 1 85 ? -17.239 1.900 10.643 1.00 90.56 85 ILE A O 1
ATOM 674 N N . VAL A 1 86 ? -18.808 2.312 12.193 1.00 90.12 86 VAL A N 1
ATOM 675 C CA . VAL A 1 86 ? -18.197 3.537 12.729 1.00 90.12 86 VAL A CA 1
ATOM 676 C C . VAL A 1 86 ? -18.352 3.592 14.249 1.00 90.12 86 VAL A C 1
ATOM 678 O O . VAL A 1 86 ? -19.399 3.181 14.753 1.00 90.12 86 VAL A O 1
ATOM 681 N N . PRO A 1 87 ? -17.338 4.083 14.986 1.00 88.06 87 PRO A N 1
ATOM 682 C CA . PRO A 1 87 ? -17.385 4.145 16.443 1.00 88.06 87 PRO A CA 1
ATOM 683 C C . PRO A 1 87 ? -18.517 5.068 16.892 1.00 88.06 87 PRO A C 1
ATOM 685 O O . PRO A 1 87 ? -18.656 6.183 16.380 1.00 88.06 87 PRO A O 1
ATOM 688 N N . GLN A 1 88 ? -19.337 4.600 17.832 1.00 86.19 88 GLN A N 1
ATOM 689 C CA . GLN A 1 88 ? -20.493 5.344 18.3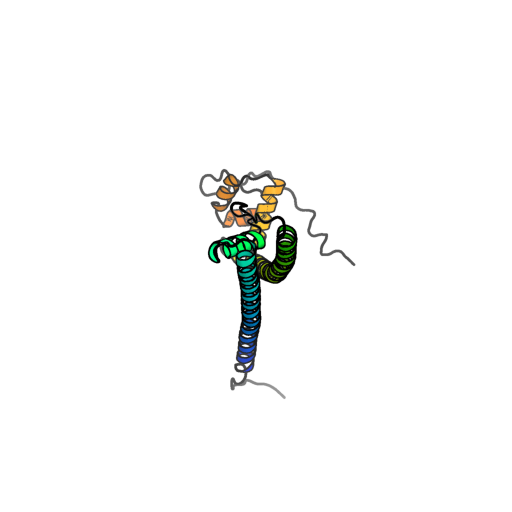38 1.00 86.19 88 GLN A CA 1
ATOM 690 C C . GLN A 1 88 ? -20.219 5.996 19.696 1.00 86.19 88 GLN A C 1
ATOM 692 O O . GLN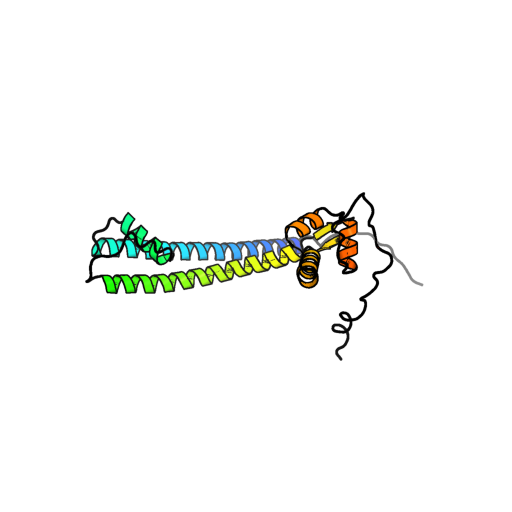 A 1 88 ? -20.946 6.914 20.085 1.00 86.19 88 GLN A O 1
ATOM 697 N N . ASN A 1 89 ? -19.173 5.575 20.416 1.00 88.31 89 ASN A N 1
ATOM 698 C CA . ASN A 1 89 ? -18.860 6.149 21.720 1.00 88.31 89 ASN A CA 1
ATOM 699 C C . ASN A 1 89 ? -18.128 7.487 21.576 1.00 88.31 89 ASN A C 1
ATOM 701 O O . ASN A 1 89 ? -16.940 7.551 21.250 1.00 88.31 89 ASN A O 1
ATOM 705 N N . SER A 1 90 ? -18.832 8.570 21.910 1.00 87.88 90 SER A N 1
ATOM 706 C CA . SER A 1 90 ? -18.311 9.944 21.882 1.00 87.88 90 SER A CA 1
ATOM 707 C C . SER A 1 90 ? -17.036 10.138 22.709 1.00 87.88 90 SER A C 1
ATOM 709 O O . SER A 1 90 ? -16.185 10.944 22.337 1.00 87.88 90 SER A O 1
ATOM 711 N N . ASP A 1 91 ? -16.876 9.383 23.798 1.00 90.06 91 ASP A N 1
ATOM 712 C CA . ASP A 1 91 ? -15.733 9.508 24.709 1.00 90.06 91 ASP A CA 1
ATOM 713 C C . ASP A 1 91 ? -14.429 8.957 24.100 1.00 90.06 91 ASP A C 1
ATOM 715 O O . ASP A 1 91 ? -13.347 9.487 24.357 1.00 90.06 91 ASP A O 1
ATOM 719 N N . PHE A 1 92 ? -14.518 7.929 23.245 1.00 88.94 92 PHE A N 1
ATOM 720 C CA . PHE A 1 92 ? -13.362 7.267 22.616 1.00 88.94 92 PHE A CA 1
ATOM 721 C C . PHE A 1 92 ? -13.135 7.686 21.157 1.00 88.94 92 PHE A C 1
ATOM 723 O O . PHE A 1 92 ? -12.118 7.338 20.551 1.00 88.94 92 PHE A O 1
ATOM 730 N N . LEU A 1 93 ? -14.035 8.491 20.594 1.00 89.19 93 LEU A N 1
ATOM 731 C CA . LEU A 1 93 ? -13.926 9.051 19.250 1.00 89.19 93 LEU A CA 1
ATOM 732 C C . LEU A 1 93 ? -12.614 9.834 18.995 1.00 89.19 93 LEU A C 1
ATOM 734 O O . LEU A 1 93 ? -11.961 9.557 17.984 1.00 89.19 93 LEU A O 1
ATOM 738 N N . PRO A 1 94 ? -12.137 10.743 19.878 1.00 91.62 94 PRO A N 1
ATOM 739 C CA . PRO A 1 94 ? -10.856 11.432 19.660 1.00 91.62 94 PRO A CA 1
ATOM 740 C C . PRO A 1 94 ? -9.643 10.489 19.719 1.00 91.62 94 PRO A C 1
ATOM 742 O O . PRO A 1 94 ? -8.664 10.678 18.988 1.00 91.62 94 PRO A O 1
ATOM 745 N N . ALA A 1 95 ? -9.702 9.450 20.556 1.00 90.50 95 ALA A N 1
ATOM 746 C CA . ALA A 1 95 ? -8.658 8.432 20.629 1.00 90.50 95 ALA A CA 1
ATOM 747 C C . ALA A 1 95 ? -8.631 7.571 19.355 1.00 90.50 95 ALA A C 1
ATOM 749 O O . ALA A 1 95 ? -7.561 7.319 18.799 1.00 90.50 95 ALA A O 1
ATOM 750 N N . THR A 1 96 ? -9.807 7.213 18.836 1.00 91.19 96 THR A N 1
ATOM 751 C CA . THR A 1 96 ? -9.967 6.505 17.560 1.00 91.19 96 THR A CA 1
ATOM 752 C C . THR A 1 96 ? -9.411 7.312 16.393 1.00 91.19 96 THR A C 1
ATOM 754 O O . THR A 1 96 ? -8.651 6.783 15.584 1.00 91.19 96 THR A O 1
ATOM 757 N N . LEU A 1 97 ? -9.706 8.612 16.334 1.00 92.31 97 LEU A N 1
ATOM 758 C CA . LEU A 1 97 ? -9.168 9.489 15.297 1.00 92.31 97 LEU A CA 1
ATOM 759 C C . LEU A 1 97 ? -7.635 9.558 15.351 1.00 92.31 97 LEU A C 1
ATOM 761 O O . LEU A 1 97 ? -6.970 9.476 14.321 1.0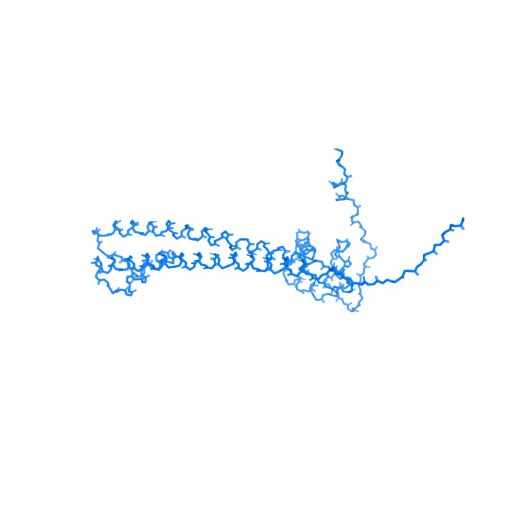0 92.31 97 LEU A O 1
ATOM 765 N N . THR A 1 98 ? -7.070 9.664 16.556 1.00 92.06 98 THR A N 1
ATOM 766 C CA . THR A 1 98 ? -5.613 9.698 16.754 1.00 92.06 98 THR A CA 1
ATOM 767 C C . THR A 1 98 ? -4.963 8.392 16.304 1.00 92.06 98 THR A C 1
ATOM 769 O O . THR A 1 98 ? -3.934 8.425 15.628 1.00 92.06 98 THR A O 1
ATOM 772 N N . TYR A 1 99 ? -5.580 7.247 16.620 1.00 91.81 99 TYR A N 1
ATOM 773 C CA . TYR A 1 99 ? -5.149 5.948 16.107 1.00 91.81 99 TYR A CA 1
ATOM 774 C C . TYR A 1 99 ? -5.109 5.964 14.575 1.00 91.81 99 TYR A C 1
ATOM 776 O O . TYR A 1 99 ? -4.055 5.695 14.008 1.00 91.81 99 TYR A O 1
ATOM 784 N N . ILE A 1 100 ? -6.194 6.378 13.913 1.00 92.81 100 ILE A N 1
ATOM 785 C CA . ILE A 1 100 ? -6.281 6.422 12.444 1.00 92.81 100 ILE A CA 1
ATOM 786 C C . ILE A 1 100 ? -5.174 7.295 11.839 1.00 92.81 100 ILE A C 1
ATOM 788 O O . ILE A 1 100 ? -4.505 6.866 10.902 1.00 92.81 100 ILE A O 1
ATOM 792 N N . VAL A 1 101 ? -4.930 8.487 12.390 1.00 94.44 101 VAL A N 1
ATOM 793 C CA . VAL A 1 101 ? -3.872 9.390 11.901 1.00 94.44 101 VAL A CA 1
ATOM 794 C C . VAL A 1 101 ? -2.494 8.732 11.985 1.00 94.44 101 VAL A C 1
ATOM 796 O O . VAL A 1 101 ? -1.731 8.780 11.021 1.00 94.44 101 VAL A O 1
ATOM 799 N N . ILE A 1 102 ? -2.180 8.073 13.103 1.00 93.38 102 ILE A N 1
ATOM 800 C CA . ILE A 1 102 ? -0.915 7.342 13.261 1.00 93.38 102 ILE A CA 1
ATOM 801 C C . ILE A 1 102 ? -0.826 6.193 12.246 1.00 93.38 102 ILE A C 1
ATOM 803 O O . ILE A 1 102 ? 0.217 6.004 11.620 1.00 93.38 102 ILE A O 1
ATOM 807 N N . GLY A 1 103 ? -1.922 5.463 12.034 1.00 91.12 103 GLY A N 1
ATOM 808 C CA . GLY A 1 103 ? -1.990 4.368 11.066 1.00 91.12 103 GLY A CA 1
ATOM 809 C C . GLY A 1 103 ? -1.743 4.824 9.634 1.00 91.12 103 GLY A C 1
ATOM 810 O O . GLY A 1 103 ? -1.019 4.157 8.895 1.00 91.12 103 GLY A O 1
ATOM 811 N N . LEU A 1 104 ? -2.263 5.991 9.252 1.00 92.81 104 LEU A N 1
ATOM 812 C CA . LEU A 1 104 ? -2.019 6.581 7.935 1.00 92.81 104 LEU A CA 1
ATOM 813 C C . LEU A 1 104 ? -0.557 7.000 7.746 1.00 92.81 104 LEU A C 1
ATOM 815 O O . LEU A 1 104 ? -0.006 6.785 6.667 1.00 92.81 104 LEU A O 1
ATOM 819 N N . ILE A 1 105 ? 0.096 7.539 8.781 1.00 93.69 105 ILE A N 1
ATOM 820 C CA . ILE A 1 105 ? 1.529 7.874 8.723 1.00 93.69 105 ILE A CA 1
ATOM 821 C C . ILE A 1 105 ? 2.353 6.607 8.478 1.00 93.69 105 ILE A C 1
ATOM 823 O O . ILE A 1 105 ? 3.185 6.582 7.572 1.00 93.69 105 ILE A O 1
ATOM 827 N N . ILE A 1 106 ? 2.088 5.544 9.242 1.00 90.75 106 ILE A N 1
ATOM 828 C CA . ILE A 1 106 ? 2.783 4.259 9.087 1.00 90.75 106 ILE A CA 1
ATOM 829 C C . ILE A 1 106 ? 2.543 3.701 7.679 1.00 90.75 106 ILE A C 1
ATOM 831 O O . ILE A 1 106 ? 3.496 3.369 6.983 1.00 90.75 106 ILE A O 1
ATOM 835 N N . THR A 1 107 ? 1.289 3.677 7.226 1.00 90.38 107 THR A N 1
ATOM 836 C CA . THR A 1 107 ? 0.917 3.157 5.900 1.00 90.38 107 THR A CA 1
ATOM 837 C C . THR A 1 107 ? 1.593 3.927 4.775 1.00 90.38 107 THR A C 1
ATOM 839 O O . THR A 1 107 ? 2.081 3.314 3.831 1.00 90.38 107 THR A O 1
ATOM 842 N N . THR A 1 108 ? 1.677 5.254 4.888 1.00 91.56 108 THR A N 1
ATOM 843 C CA . THR A 1 108 ? 2.359 6.099 3.897 1.00 91.56 108 THR A CA 1
ATOM 844 C C . THR A 1 108 ? 3.840 5.735 3.815 1.00 91.56 108 THR A C 1
ATOM 846 O O . THR A 1 108 ? 4.336 5.466 2.727 1.00 91.56 108 THR A O 1
ATOM 849 N N . MET A 1 109 ? 4.522 5.598 4.959 1.00 90.31 109 MET A N 1
ATOM 850 C CA . MET A 1 109 ? 5.926 5.162 4.989 1.00 90.31 109 MET A CA 1
ATOM 851 C C . MET A 1 109 ? 6.112 3.760 4.386 1.00 90.31 109 MET A C 1
ATOM 853 O O . MET A 1 109 ? 7.093 3.506 3.684 1.00 90.31 109 MET A O 1
ATOM 857 N N . CYS A 1 110 ? 5.170 2.843 4.629 1.00 87.19 110 CYS A N 1
ATOM 858 C CA . CYS A 1 110 ? 5.193 1.512 4.025 1.00 87.19 110 CYS A CA 1
ATOM 859 C C . CYS A 1 110 ? 5.055 1.583 2.498 1.00 87.19 110 CYS A C 1
ATOM 861 O O . CYS A 1 110 ? 5.808 0.917 1.785 1.00 87.19 110 CYS A O 1
ATOM 863 N N . ILE A 1 111 ? 4.116 2.394 2.002 1.00 88.62 111 ILE A N 1
ATOM 864 C CA . ILE A 1 111 ? 3.899 2.602 0.568 1.00 88.62 111 ILE A CA 1
ATOM 865 C C . ILE A 1 111 ? 5.124 3.258 -0.071 1.00 88.62 111 ILE A C 1
ATOM 867 O O . ILE A 1 111 ? 5.497 2.846 -1.162 1.00 88.62 111 ILE A O 1
ATOM 871 N N . ASP A 1 112 ? 5.791 4.205 0.587 1.00 87.75 112 ASP A N 1
ATOM 872 C CA . ASP A 1 112 ? 6.983 4.869 0.044 1.00 87.75 112 ASP A CA 1
ATOM 873 C C . ASP A 1 112 ? 8.155 3.894 -0.148 1.00 87.75 112 ASP A C 1
ATOM 875 O O . ASP A 1 112 ? 8.830 3.898 -1.187 1.00 87.75 112 ASP A O 1
ATOM 879 N N . LEU A 1 113 ? 8.380 3.016 0.834 1.00 84.38 113 LEU A N 1
ATOM 880 C CA . LEU A 1 113 ? 9.455 2.027 0.771 1.00 84.38 113 LEU A CA 1
ATOM 881 C C . LEU A 1 113 ? 9.203 1.000 -0.340 1.00 84.38 113 LEU A C 1
ATOM 883 O O . LEU A 1 113 ? 10.079 0.736 -1.165 1.00 84.38 113 LEU A O 1
ATOM 887 N N . VAL A 1 114 ? 7.979 0.476 -0.391 1.00 84.56 114 VAL A N 1
ATOM 888 C CA . VAL A 1 114 ? 7.541 -0.488 -1.406 1.00 84.56 114 VAL A CA 1
ATOM 889 C C . VAL A 1 114 ? 7.466 0.169 -2.793 1.00 84.56 114 VAL A C 1
ATOM 891 O O . VAL A 1 114 ? 7.883 -0.407 -3.794 1.00 84.56 114 VAL A O 1
ATOM 894 N N . GLY A 1 115 ? 6.999 1.411 -2.872 1.00 84.50 115 GLY A N 1
ATOM 895 C CA . GLY A 1 115 ? 6.894 2.189 -4.104 1.00 84.50 115 GLY A CA 1
ATOM 896 C C . GLY A 1 115 ? 8.256 2.461 -4.736 1.00 84.50 115 GLY A C 1
ATOM 897 O O . GLY A 1 115 ? 8.409 2.312 -5.947 1.00 84.50 115 GLY A O 1
ATOM 898 N N . THR A 1 116 ? 9.273 2.773 -3.929 1.00 80.06 116 THR A N 1
ATOM 899 C CA . THR A 1 116 ? 10.650 2.972 -4.415 1.00 80.06 116 THR A CA 1
ATOM 900 C C . THR A 1 116 ? 11.227 1.701 -5.050 1.00 80.06 116 THR A C 1
ATOM 902 O O . THR A 1 116 ? 11.970 1.771 -6.033 1.00 80.06 116 THR A O 1
ATOM 905 N N . GLU A 1 117 ? 10.869 0.530 -4.523 1.00 76.44 117 GLU A N 1
ATOM 906 C CA . GLU A 1 117 ? 11.197 -0.763 -5.123 1.00 76.44 117 GLU A CA 1
ATOM 907 C C . GLU A 1 117 ? 10.453 -0.977 -6.447 1.00 76.44 117 GLU A C 1
ATOM 909 O O . GLU A 1 117 ? 11.097 -1.217 -7.472 1.00 76.44 117 GLU A O 1
ATOM 914 N N . TYR A 1 118 ? 9.126 -0.817 -6.452 1.00 81.12 118 TYR A N 1
ATOM 915 C CA . TYR A 1 118 ? 8.317 -0.997 -7.660 1.00 81.12 118 TYR A CA 1
ATOM 916 C C . TYR A 1 118 ? 8.763 -0.076 -8.797 1.00 81.12 118 TYR A C 1
ATOM 918 O O . TYR A 1 118 ? 8.840 -0.511 -9.944 1.00 81.12 118 TYR A O 1
ATOM 926 N N . ILE A 1 119 ? 9.106 1.181 -8.505 1.00 78.75 119 ILE A N 1
ATOM 927 C CA . ILE A 1 119 ? 9.593 2.132 -9.515 1.00 78.75 119 ILE A CA 1
ATOM 928 C C . ILE A 1 119 ? 10.909 1.647 -10.136 1.00 78.75 119 ILE A C 1
ATOM 930 O O . ILE A 1 119 ? 11.108 1.808 -11.342 1.00 78.75 119 ILE A O 1
ATOM 934 N N . ARG A 1 120 ? 11.803 1.031 -9.352 1.00 71.06 120 ARG A N 1
ATOM 935 C CA . ARG A 1 120 ? 13.074 0.494 -9.859 1.00 71.06 120 ARG A CA 1
ATOM 936 C C . ARG A 1 120 ? 12.842 -0.679 -10.800 1.00 71.06 120 ARG A C 1
ATOM 938 O O . ARG A 1 120 ? 13.460 -0.726 -11.864 1.00 71.06 120 ARG A O 1
ATOM 945 N N . ASP A 1 121 ? 11.925 -1.567 -10.440 1.00 72.00 121 ASP A N 1
ATOM 946 C CA . ASP A 1 121 ? 11.558 -2.698 -11.283 1.00 72.00 121 ASP A CA 1
ATOM 947 C C . ASP A 1 121 ? 10.871 -2.202 -12.562 1.00 72.00 121 ASP A C 1
ATOM 949 O O . ASP A 1 121 ? 11.257 -2.604 -13.656 1.00 72.00 121 ASP A O 1
ATOM 953 N N . ILE A 1 122 ? 9.947 -1.241 -12.468 1.00 73.31 122 ILE A N 1
ATOM 954 C CA . ILE A 1 122 ? 9.298 -0.619 -13.633 1.00 73.31 122 ILE A CA 1
ATOM 955 C C . ILE A 1 122 ? 10.325 0.071 -14.538 1.00 73.31 122 ILE A C 1
ATOM 957 O O . ILE A 1 122 ? 10.257 -0.073 -15.756 1.00 73.31 122 ILE A O 1
ATOM 961 N N . HIS A 1 123 ? 11.302 0.788 -13.980 1.00 73.31 123 HIS A N 1
ATOM 962 C CA . HIS A 1 123 ? 12.363 1.420 -14.764 1.00 73.31 123 HIS A CA 1
ATOM 963 C C . HIS A 1 123 ? 13.277 0.377 -15.434 1.00 73.31 123 HIS A C 1
ATOM 965 O O . HIS A 1 123 ? 13.655 0.533 -16.599 1.00 73.31 123 HIS A O 1
ATOM 971 N N . PHE A 1 124 ? 13.601 -0.717 -14.738 1.00 74.62 124 PHE A N 1
ATOM 972 C CA . PHE A 1 124 ? 14.360 -1.836 -15.297 1.00 74.62 124 PHE A CA 1
ATOM 973 C C . PHE A 1 124 ? 13.596 -2.532 -16.433 1.00 74.62 124 PHE A C 1
ATOM 975 O O . PHE A 1 124 ? 14.145 -2.708 -17.524 1.00 74.62 124 PHE A O 1
ATOM 982 N N . TYR A 1 125 ? 12.316 -2.845 -16.226 1.00 70.00 125 TYR A N 1
ATOM 983 C CA . TYR A 1 125 ? 11.430 -3.386 -17.258 1.00 70.00 125 TYR A CA 1
ATOM 984 C C . TYR A 1 125 ? 11.260 -2.412 -18.426 1.00 70.00 125 TYR A C 1
ATOM 986 O O . TYR A 1 125 ? 11.324 -2.835 -19.577 1.00 70.00 125 TYR A O 1
ATOM 994 N N . GLY A 1 126 ? 11.139 -1.109 -18.166 1.00 67.44 126 GLY A N 1
ATOM 995 C CA . GLY A 1 126 ? 11.095 -0.070 -19.197 1.00 67.44 126 GLY A CA 1
ATOM 996 C C . GLY A 1 126 ? 12.358 -0.054 -20.063 1.00 67.44 126 GLY A C 1
ATOM 997 O O . GLY A 1 126 ? 12.278 0.025 -21.290 1.00 67.44 126 GLY A O 1
ATOM 998 N N . ARG A 1 127 ? 13.537 -0.229 -19.454 1.00 63.00 127 ARG A N 1
ATOM 999 C CA . ARG A 1 127 ? 14.812 -0.353 -20.183 1.00 63.00 127 ARG A CA 1
ATOM 1000 C C . ARG A 1 127 ? 14.944 -1.695 -20.917 1.00 63.00 127 ARG A C 1
ATOM 1002 O O . ARG A 1 127 ? 15.563 -1.742 -21.979 1.00 63.00 127 ARG A O 1
ATOM 1009 N N . SER A 1 128 ? 14.355 -2.766 -20.384 1.00 61.59 128 SER A N 1
ATOM 1010 C CA . SER A 1 128 ? 14.291 -4.085 -21.031 1.00 61.59 128 SER A CA 1
ATOM 1011 C C . SER A 1 128 ? 13.376 -4.077 -22.265 1.00 61.59 128 SER A C 1
ATOM 1013 O O . SER A 1 128 ? 13.747 -4.582 -23.326 1.00 61.59 128 SER A O 1
ATOM 1015 N N . LEU A 1 129 ? 12.235 -3.385 -22.187 1.00 57.16 129 LEU A N 1
ATOM 1016 C CA . LEU A 1 129 ? 11.348 -3.135 -23.326 1.00 57.16 129 LEU A CA 1
ATOM 1017 C C . LEU A 1 129 ? 12.058 -2.343 -24.431 1.00 57.16 129 LEU A C 1
ATOM 1019 O O . LEU A 1 129 ? 11.929 -2.689 -25.601 1.00 57.16 129 LEU A O 1
ATOM 1023 N N . GLY A 1 130 ? 12.905 -1.369 -24.081 1.00 56.44 130 GLY A N 1
ATOM 1024 C CA . GLY A 1 130 ? 13.742 -0.655 -25.055 1.00 56.44 130 GLY A CA 1
ATOM 1025 C C . GLY A 1 130 ? 14.734 -1.547 -25.821 1.00 56.44 130 GLY A C 1
ATOM 1026 O O . GLY A 1 130 ? 15.127 -1.210 -26.935 1.00 56.44 130 GLY A O 1
ATOM 1027 N N . ARG A 1 131 ? 15.113 -2.704 -25.260 1.00 54.41 131 ARG A N 1
ATOM 1028 C CA . ARG A 1 131 ? 16.034 -3.677 -25.876 1.00 54.41 131 ARG A CA 1
ATOM 1029 C C . ARG A 1 131 ? 15.354 -4.878 -26.517 1.00 54.41 131 ARG A C 1
ATOM 1031 O O . ARG A 1 131 ? 16.052 -5.687 -27.123 1.00 54.41 131 ARG A O 1
ATOM 1038 N N . SER A 1 132 ? 14.033 -4.988 -26.403 1.00 62.38 132 SER A N 1
ATOM 1039 C CA . SER A 1 132 ? 13.279 -6.036 -27.084 1.00 62.38 132 SER A CA 1
ATOM 1040 C C . SER A 1 132 ? 13.500 -5.875 -28.587 1.00 62.38 132 SER A C 1
ATOM 1042 O O . SER A 1 132 ? 13.124 -4.858 -29.173 1.00 62.38 132 SER A O 1
ATOM 1044 N N . PHE A 1 133 ? 14.216 -6.829 -29.179 1.00 62.47 133 PHE A N 1
ATOM 1045 C CA . PHE A 1 133 ? 14.495 -6.845 -30.606 1.00 62.47 133 PHE A CA 1
ATOM 1046 C C . PHE A 1 133 ? 13.308 -7.509 -31.303 1.00 62.47 133 PHE A C 1
ATOM 1048 O O . PHE A 1 133 ? 12.942 -8.640 -30.986 1.00 62.47 133 PHE A O 1
ATOM 1055 N N . LEU A 1 134 ? 12.687 -6.797 -32.236 1.00 61.53 134 LEU A N 1
ATOM 1056 C CA . LEU A 1 134 ? 11.753 -7.373 -33.191 1.00 61.53 134 LEU A CA 1
ATOM 1057 C C . LEU A 1 134 ? 12.527 -7.574 -34.495 1.00 61.53 134 LEU A C 1
ATOM 1059 O O . LEU A 1 134 ? 13.070 -6.625 -35.061 1.00 61.53 134 LEU A O 1
ATOM 1063 N N . THR A 1 135 ? 12.638 -8.817 -34.958 1.00 56.69 135 THR A N 1
ATOM 1064 C CA . THR A 1 135 ? 13.217 -9.100 -36.274 1.00 56.69 135 THR A CA 1
ATOM 1065 C C . THR A 1 135 ? 12.125 -8.933 -37.321 1.00 56.69 135 THR A C 1
ATOM 1067 O O . THR A 1 135 ? 11.260 -9.790 -37.452 1.00 56.69 135 THR A O 1
ATOM 1070 N N . ILE A 1 136 ? 12.183 -7.827 -38.058 1.00 64.44 136 ILE A N 1
ATOM 1071 C CA . ILE A 1 136 ? 11.237 -7.453 -39.113 1.00 64.44 136 ILE A CA 1
ATOM 1072 C C . ILE A 1 136 ? 12.004 -7.557 -40.440 1.00 64.44 136 ILE A C 1
ATOM 1074 O O . ILE A 1 136 ? 12.994 -6.853 -40.650 1.00 64.44 136 ILE A O 1
ATOM 1078 N N . GLY A 1 137 ? 11.621 -8.494 -41.315 1.00 58.28 137 GLY A N 1
ATOM 1079 C CA . GLY A 1 137 ? 12.235 -8.646 -42.648 1.00 58.28 137 GLY A CA 1
ATOM 1080 C C . GLY A 1 137 ? 13.747 -8.951 -42.653 1.00 58.28 137 GLY A C 1
ATOM 1081 O O . GLY A 1 137 ? 14.479 -8.478 -43.520 1.00 58.28 137 GLY A O 1
ATOM 1082 N N . GLY A 1 138 ? 14.255 -9.686 -41.656 1.00 62.16 138 GLY A N 1
ATOM 1083 C CA . GLY A 1 138 ? 15.677 -10.056 -41.559 1.00 62.16 138 GLY A CA 1
ATOM 1084 C C . GLY A 1 138 ? 16.608 -8.959 -41.022 1.00 62.16 138 GLY A C 1
ATOM 1085 O O . GLY A 1 138 ? 17.810 -9.193 -40.893 1.00 62.16 138 GLY A O 1
ATOM 1086 N N . LYS A 1 139 ? 16.072 -7.786 -40.660 1.00 61.38 139 LYS A N 1
ATOM 1087 C CA . LYS A 1 139 ? 16.781 -6.748 -39.900 1.00 61.38 139 LYS A CA 1
ATOM 1088 C C . LYS A 1 139 ? 16.261 -6.710 -38.460 1.00 61.38 139 LYS A C 1
ATOM 1090 O O . LYS A 1 139 ? 15.068 -6.861 -38.211 1.00 61.38 139 LYS A O 1
ATOM 1095 N N . VAL A 1 140 ? 17.168 -6.548 -37.500 1.00 65.88 140 VAL A N 1
ATOM 1096 C CA . VAL A 1 140 ? 16.833 -6.396 -36.076 1.00 65.88 140 VAL A CA 1
ATOM 1097 C C . VAL A 1 140 ? 16.445 -4.945 -35.795 1.00 65.88 140 VAL A C 1
ATOM 1099 O O . VAL A 1 140 ? 17.231 -4.043 -36.071 1.00 65.88 140 VAL A O 1
ATOM 1102 N N . VAL A 1 141 ? 15.236 -4.726 -35.276 1.00 67.62 141 VAL A N 1
ATOM 1103 C CA . VAL A 1 141 ? 14.681 -3.402 -34.948 1.00 67.62 141 VAL A CA 1
ATOM 1104 C C . VAL A 1 141 ? 14.369 -3.352 -33.461 1.00 67.62 141 VAL A C 1
ATOM 1106 O O . VAL A 1 141 ? 13.830 -4.310 -32.901 1.00 67.62 141 VAL A O 1
ATOM 1109 N N . HIS A 1 142 ? 14.692 -2.246 -32.798 1.00 74.75 142 HIS A N 1
ATOM 1110 C CA . HIS A 1 142 ? 14.381 -2.086 -31.382 1.00 74.75 142 HIS A CA 1
ATOM 1111 C C . HIS A 1 142 ? 12.936 -1.630 -31.190 1.00 74.75 142 HIS A C 1
ATOM 1113 O O . HIS A 1 142 ? 12.476 -0.684 -31.827 1.00 74.75 142 HIS A O 1
ATOM 1119 N N . LEU A 1 143 ? 12.228 -2.244 -30.242 1.00 68.25 143 LEU A N 1
ATOM 1120 C CA . LEU A 1 143 ? 10.846 -1.885 -29.918 1.00 68.25 143 LEU A CA 1
ATOM 1121 C C . LEU A 1 143 ? 10.698 -0.394 -29.541 1.00 68.25 143 LEU A C 1
ATOM 1123 O O . LEU A 1 143 ? 9.679 0.224 -29.838 1.00 68.25 143 LEU A O 1
ATOM 1127 N N . GLY A 1 144 ? 11.744 0.212 -28.965 1.00 68.31 144 GLY A N 1
ATOM 1128 C CA . GLY A 1 144 ? 11.800 1.652 -28.700 1.00 68.31 144 GLY A CA 1
ATOM 1129 C C . GLY A 1 144 ? 11.717 2.529 -29.957 1.00 68.31 144 GLY A C 1
ATOM 1130 O O . GLY A 1 144 ? 11.076 3.577 -29.914 1.00 68.31 144 GLY A O 1
ATOM 1131 N N . GLU A 1 145 ? 12.295 2.100 -31.084 1.00 73.50 145 GLU A N 1
ATOM 1132 C CA . GLU A 1 145 ? 12.204 2.821 -32.364 1.00 73.50 145 GLU A CA 1
ATOM 1133 C C . GLU A 1 145 ? 10.790 2.737 -32.942 1.00 73.50 145 GLU A C 1
ATOM 1135 O O . GLU A 1 145 ? 10.248 3.744 -33.397 1.00 73.50 145 GLU A O 1
ATOM 1140 N N . VAL A 1 146 ? 10.146 1.571 -32.821 1.00 74.50 146 VAL A N 1
ATOM 1141 C CA . VAL A 1 146 ? 8.750 1.364 -33.237 1.00 74.50 146 VAL A CA 1
ATOM 1142 C C . VAL A 1 146 ? 7.807 2.252 -32.427 1.00 74.50 146 VAL A C 1
ATOM 1144 O O . VAL A 1 146 ? 6.991 2.971 -33.002 1.00 74.50 146 VAL A O 1
ATOM 1147 N N . PHE A 1 147 ? 7.937 2.261 -31.097 1.00 76.69 147 PHE A N 1
ATOM 1148 C CA . PHE A 1 147 ? 7.120 3.119 -30.235 1.00 76.69 147 PHE A CA 1
ATOM 1149 C C . PHE A 1 147 ? 7.364 4.605 -30.501 1.00 76.69 147 PHE A C 1
ATOM 1151 O O . PHE A 1 147 ? 6.408 5.379 -30.537 1.00 76.69 147 PHE A O 1
ATOM 1158 N N . SER A 1 148 ? 8.618 5.009 -30.722 1.00 74.00 148 SER A N 1
ATOM 1159 C CA . SER A 1 148 ? 8.956 6.394 -31.066 1.00 74.00 148 SER A CA 1
ATOM 1160 C C . SER A 1 148 ? 8.331 6.808 -32.401 1.00 74.00 148 SER A C 1
ATOM 1162 O O . SER A 1 148 ? 7.760 7.894 -32.512 1.00 74.00 148 SER A O 1
ATOM 1164 N N . TYR A 1 149 ? 8.348 5.914 -33.389 1.00 75.56 149 TYR A N 1
ATOM 1165 C CA . TYR A 1 149 ? 7.714 6.125 -34.685 1.00 75.56 149 TYR A CA 1
ATOM 1166 C C . TYR A 1 149 ? 6.181 6.194 -34.589 1.00 75.56 149 TYR A C 1
ATOM 1168 O O . TYR A 1 149 ? 5.572 7.116 -35.130 1.00 75.56 149 TYR A O 1
ATOM 1176 N N . VAL A 1 150 ? 5.543 5.295 -33.835 1.00 74.81 150 VAL A N 1
ATOM 1177 C CA . VAL A 1 150 ? 4.092 5.343 -33.582 1.00 74.81 150 VAL A CA 1
ATOM 1178 C C . VAL A 1 150 ? 3.700 6.634 -32.856 1.00 74.81 150 VAL A C 1
ATOM 1180 O O . VAL A 1 150 ? 2.746 7.300 -33.261 1.00 74.81 150 VAL A O 1
ATOM 1183 N N . ALA A 1 151 ? 4.464 7.042 -31.839 1.00 75.38 151 ALA A N 1
ATOM 1184 C CA . ALA A 1 151 ? 4.245 8.300 -31.128 1.00 75.38 151 ALA A CA 1
ATOM 1185 C C . ALA A 1 151 ? 4.424 9.523 -32.049 1.00 75.38 151 ALA A C 1
ATOM 1187 O O . ALA A 1 151 ? 3.646 10.477 -31.975 1.00 75.38 151 ALA A O 1
ATOM 1188 N N . PHE A 1 152 ? 5.406 9.491 -32.956 1.00 77.50 152 PHE A N 1
ATOM 1189 C CA . PHE A 1 152 ? 5.597 10.505 -33.995 1.00 77.50 152 PHE A CA 1
ATOM 1190 C C . PHE A 1 152 ? 4.389 10.586 -34.940 1.00 77.50 152 PHE A C 1
ATOM 1192 O O . PHE A 1 152 ? 3.910 11.687 -35.227 1.00 77.50 152 PHE A O 1
ATOM 1199 N N . LEU A 1 153 ? 3.854 9.442 -35.379 1.00 73.94 153 LEU A N 1
ATOM 1200 C CA . LEU A 1 153 ? 2.672 9.392 -36.240 1.00 73.94 153 LEU A CA 1
ATOM 1201 C C . LEU A 1 153 ? 1.421 9.916 -35.531 1.00 73.94 153 LEU A C 1
ATOM 1203 O O . LEU A 1 153 ? 0.677 10.705 -36.108 1.00 73.94 153 LEU A O 1
ATOM 1207 N N . GLN A 1 154 ? 1.201 9.545 -34.270 1.00 74.31 154 GLN A N 1
ATOM 1208 C CA . GLN A 1 154 ? 0.070 10.063 -33.496 1.00 74.31 154 GLN A CA 1
ATOM 1209 C C . GLN A 1 154 ? 0.170 11.576 -33.287 1.00 74.31 154 GLN A C 1
ATOM 1211 O O . GLN A 1 154 ? -0.823 12.281 -33.461 1.00 74.31 154 GLN A O 1
ATOM 1216 N N . LYS A 1 155 ? 1.365 12.091 -32.975 1.00 79.25 155 LYS A N 1
ATOM 1217 C CA . LYS A 1 155 ? 1.581 13.522 -32.725 1.00 79.25 155 LYS A CA 1
ATOM 1218 C C . LYS A 1 155 ? 1.425 14.382 -33.981 1.00 79.25 155 LYS A C 1
ATOM 1220 O O . LYS A 1 155 ? 0.849 15.462 -33.895 1.00 79.25 155 LYS A O 1
ATOM 1225 N N . ASN A 1 156 ? 1.945 13.927 -35.120 1.00 74.94 156 ASN A N 1
ATOM 1226 C CA . ASN A 1 156 ? 1.975 14.728 -36.348 1.00 74.94 156 ASN A CA 1
ATOM 1227 C C . ASN A 1 156 ? 0.783 14.471 -37.280 1.00 74.94 156 ASN A C 1
ATOM 1229 O O . ASN A 1 156 ? 0.433 15.355 -38.056 1.00 74.94 156 ASN A O 1
ATOM 1233 N N . TYR A 1 157 ? 0.156 13.293 -37.201 1.00 71.81 157 TYR A N 1
ATOM 1234 C CA . TYR A 1 157 ? -0.905 12.868 -38.124 1.00 71.81 157 TYR A CA 1
ATOM 1235 C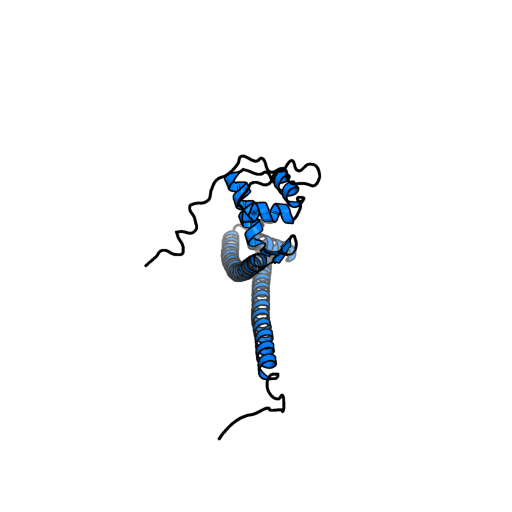 C . TYR A 1 157 ? -2.208 12.438 -37.426 1.00 71.81 157 TYR A C 1
ATOM 1237 O O . TYR A 1 157 ? -3.187 12.152 -38.109 1.00 71.81 157 TYR A O 1
ATOM 1245 N N . GLY A 1 158 ? -2.265 12.412 -36.087 1.00 71.69 158 GLY A N 1
ATOM 1246 C CA . GLY A 1 158 ? -3.515 12.233 -35.334 1.00 71.69 158 GLY A CA 1
ATOM 1247 C C . GLY A 1 158 ? -4.180 10.859 -35.478 1.00 71.69 158 GLY A C 1
ATOM 1248 O O . GLY A 1 158 ? -5.406 10.773 -35.444 1.00 71.69 158 GLY A O 1
ATOM 1249 N N . LEU A 1 159 ? -3.403 9.785 -35.668 1.00 73.56 159 LEU A N 1
ATOM 1250 C CA . LEU A 1 159 ? -3.948 8.438 -35.883 1.00 73.56 159 LEU A CA 1
ATOM 1251 C C . LEU A 1 159 ? -4.760 7.933 -34.677 1.00 73.56 159 LEU A C 1
ATOM 1253 O O . LEU A 1 159 ? -4.283 7.923 -33.540 1.00 73.56 159 LEU A O 1
ATOM 1257 N N . THR A 1 160 ? -5.973 7.446 -34.950 1.00 75.12 160 THR A N 1
ATOM 1258 C CA . THR A 1 160 ? -6.841 6.784 -33.967 1.00 75.12 160 THR A CA 1
ATOM 1259 C C . THR A 1 160 ? -6.371 5.345 -33.692 1.00 75.12 160 THR A C 1
ATOM 1261 O O . THR A 1 160 ? -5.708 4.741 -34.540 1.00 75.12 160 THR A O 1
ATOM 1264 N N . PRO A 1 161 ? -6.714 4.752 -32.532 1.00 72.31 161 PRO A N 1
ATOM 1265 C CA . PRO A 1 161 ? -6.302 3.387 -32.181 1.00 72.31 161 PRO A CA 1
ATOM 1266 C C . PRO A 1 161 ? -6.755 2.317 -33.192 1.00 72.31 161 PRO A C 1
ATOM 1268 O O . PRO A 1 161 ? -6.023 1.363 -33.422 1.00 72.31 161 PRO A O 1
ATOM 1271 N N . GLU A 1 162 ? -7.895 2.499 -33.868 1.00 72.50 162 GLU A N 1
ATOM 1272 C CA . GLU A 1 162 ? -8.335 1.592 -34.945 1.00 72.50 162 GLU A CA 1
ATOM 1273 C C . GLU A 1 162 ? -7.432 1.648 -36.185 1.00 72.50 162 GLU A C 1
ATOM 1275 O O . GLU A 1 162 ? -7.212 0.638 -36.849 1.00 72.50 162 GLU A O 1
ATOM 1280 N N . GLN A 1 163 ? -6.895 2.826 -36.520 1.00 69.38 163 GLN A N 1
ATOM 1281 C CA . GLN A 1 163 ? -5.953 2.963 -37.633 1.00 69.38 163 GLN A CA 1
ATOM 1282 C C . GLN A 1 163 ? -4.587 2.390 -37.252 1.00 69.38 163 GLN A C 1
ATOM 1284 O O . GLN A 1 163 ? -3.902 1.830 -38.099 1.00 69.38 163 GLN A O 1
ATOM 1289 N N . LEU A 1 164 ? -4.213 2.463 -35.972 1.00 72.31 164 LEU A N 1
ATOM 1290 C CA . LEU A 1 164 ? -2.979 1.868 -35.468 1.00 72.31 164 LEU A CA 1
ATOM 1291 C C . LEU A 1 164 ? -3.006 0.332 -35.527 1.00 72.31 164 LEU A C 1
ATOM 1293 O O . LEU A 1 164 ? -2.002 -0.277 -35.891 1.00 72.31 164 LEU A O 1
ATOM 1297 N N . ASP A 1 165 ? -4.156 -0.283 -35.252 1.00 75.06 165 ASP A N 1
ATOM 1298 C CA . ASP A 1 165 ? -4.337 -1.732 -35.401 1.00 75.06 165 ASP A CA 1
ATOM 1299 C C . ASP A 1 165 ? -4.171 -2.180 -36.865 1.00 75.06 165 ASP A C 1
ATOM 1301 O O . ASP A 1 165 ? -3.516 -3.181 -37.152 1.00 75.06 165 ASP A O 1
ATOM 1305 N N . LYS A 1 166 ? -4.649 -1.371 -37.822 1.00 73.50 166 LYS A N 1
ATOM 1306 C CA . LYS A 1 166 ? -4.405 -1.603 -39.255 1.00 73.50 166 LYS A CA 1
ATOM 1307 C C . LYS A 1 166 ? -2.940 -1.438 -39.653 1.00 73.50 166 LYS A C 1
ATOM 1309 O O . LYS A 1 166 ? -2.485 -2.134 -40.556 1.00 73.50 166 LYS A O 1
ATOM 1314 N N . LEU A 1 167 ? -2.188 -0.557 -38.988 1.00 71.31 167 LEU A N 1
ATOM 1315 C CA . LEU A 1 167 ? -0.746 -0.442 -39.219 1.00 71.31 167 LEU A CA 1
ATOM 1316 C C . LEU A 1 167 ? 0.013 -1.682 -38.770 1.00 71.31 167 LEU A C 1
ATOM 1318 O O . LEU A 1 167 ? 0.931 -2.094 -39.468 1.00 71.31 167 LEU A O 1
ATOM 1322 N N . ALA A 1 168 ? -0.383 -2.297 -37.656 1.00 73.00 168 ALA A N 1
ATOM 1323 C CA . ALA A 1 168 ? 0.239 -3.528 -37.173 1.00 73.00 168 ALA A CA 1
ATOM 1324 C C . ALA A 1 168 ? 0.018 -4.728 -38.118 1.00 73.00 168 ALA A C 1
ATOM 1326 O O . ALA A 1 168 ? 0.748 -5.710 -38.038 1.00 73.00 168 ALA A O 1
ATOM 1327 N N . GLN A 1 169 ? -0.968 -4.644 -39.019 1.00 75.31 169 GLN A N 1
ATOM 1328 C CA . GLN A 1 169 ? -1.278 -5.669 -40.021 1.00 75.31 169 GLN A CA 1
ATOM 1329 C C . GLN A 1 169 ? -0.511 -5.484 -41.345 1.00 75.31 169 GLN A C 1
ATOM 1331 O O . GLN A 1 169 ? -0.615 -6.333 -42.234 1.00 75.31 169 GLN A O 1
ATOM 1336 N N . LEU A 1 170 ? 0.231 -4.381 -41.514 1.00 72.75 170 LEU A N 1
ATOM 1337 C CA . LEU A 1 170 ? 1.013 -4.124 -42.725 1.00 72.75 170 LEU A CA 1
ATOM 1338 C C . LEU A 1 170 ? 2.263 -5.016 -42.791 1.00 72.75 170 LEU A C 1
ATOM 1340 O O . LEU A 1 170 ? 2.792 -5.407 -41.754 1.00 72.75 170 LEU A O 1
ATOM 1344 N N . PRO A 1 171 ? 2.788 -5.296 -44.000 1.00 73.50 171 PRO A N 1
ATOM 1345 C CA . PRO A 1 171 ? 4.016 -6.060 -44.144 1.00 73.50 171 PRO A CA 1
ATOM 1346 C C . PRO A 1 171 ? 5.192 -5.396 -43.425 1.00 73.50 171 PRO A C 1
ATOM 1348 O O . PRO A 1 171 ? 5.506 -4.225 -43.656 1.00 73.50 171 PRO A O 1
ATOM 1351 N N . ASP A 1 172 ? 5.888 -6.204 -42.642 1.00 71.19 172 ASP A N 1
ATOM 1352 C CA . ASP A 1 172 ? 7.120 -5.909 -41.920 1.00 71.19 172 ASP A CA 1
ATOM 1353 C C . ASP A 1 172 ? 8.126 -5.048 -42.714 1.00 71.19 172 ASP A C 1
ATOM 1355 O O . ASP A 1 172 ? 8.582 -4.006 -42.241 1.00 71.19 172 ASP A O 1
ATOM 1359 N N . GLU A 1 173 ? 8.440 -5.430 -43.956 1.00 72.25 173 GLU A N 1
ATOM 1360 C CA . GLU A 1 173 ? 9.396 -4.701 -44.806 1.00 72.25 173 GLU A CA 1
ATOM 1361 C C . GLU A 1 173 ? 8.937 -3.276 -45.159 1.00 72.25 173 GLU A C 1
ATOM 1363 O O . GLU A 1 173 ? 9.760 -2.365 -45.258 1.00 72.25 173 GLU A O 1
ATOM 1368 N N . TYR A 1 174 ? 7.629 -3.067 -45.330 1.00 72.94 174 TYR A N 1
ATOM 1369 C CA . TYR A 1 174 ? 7.055 -1.763 -45.663 1.00 72.94 174 TYR A CA 1
ATOM 1370 C C . TYR A 1 174 ? 7.051 -0.833 -44.449 1.00 72.94 174 TYR A C 1
ATOM 1372 O O . TYR A 1 174 ? 7.433 0.332 -44.556 1.00 72.94 174 TYR A O 1
ATOM 1380 N N . LEU A 1 175 ? 6.690 -1.362 -43.277 1.00 74.00 175 LEU A N 1
ATOM 1381 C CA . LEU A 1 175 ? 6.757 -0.613 -42.023 1.00 74.00 175 LEU A CA 1
ATOM 1382 C C . LEU A 1 175 ? 8.186 -0.175 -41.708 1.00 74.00 175 LEU A C 1
ATOM 1384 O O . LEU A 1 175 ? 8.396 0.958 -41.271 1.00 74.00 175 LEU A O 1
ATOM 1388 N N . LEU A 1 176 ? 9.167 -1.040 -41.975 1.00 74.88 176 LEU A N 1
ATOM 1389 C CA . LEU A 1 176 ? 10.575 -0.713 -41.792 1.00 74.88 176 LEU A CA 1
ATOM 1390 C C . LEU A 1 176 ? 11.020 0.440 -42.703 1.00 74.88 176 LEU A C 1
ATOM 1392 O O . LEU A 1 176 ? 11.695 1.358 -42.242 1.00 74.88 176 LEU A O 1
ATOM 1396 N N . ASP A 1 177 ? 10.616 0.431 -43.974 1.00 74.81 177 ASP A N 1
ATOM 1397 C CA . ASP A 1 177 ? 10.937 1.510 -44.914 1.00 74.81 177 ASP A CA 1
ATOM 1398 C C . ASP A 1 177 ? 10.272 2.837 -44.516 1.00 74.81 177 ASP A C 1
ATOM 1400 O O . ASP A 1 177 ? 10.913 3.893 -44.530 1.00 74.81 177 ASP A O 1
ATOM 1404 N N . CYS A 1 178 ? 9.006 2.805 -44.090 1.00 73.44 178 CYS A N 1
ATOM 1405 C CA . CYS A 1 178 ? 8.318 3.999 -43.605 1.00 73.44 178 CYS A CA 1
ATOM 1406 C C . CYS A 1 178 ? 8.956 4.555 -42.321 1.00 73.44 178 CYS A C 1
ATOM 1408 O O . CYS A 1 178 ? 9.085 5.774 -42.191 1.00 73.44 178 CYS A O 1
ATOM 1410 N N . MET A 1 179 ? 9.403 3.681 -41.417 1.00 72.75 179 MET A N 1
ATOM 1411 C CA . MET A 1 179 ? 10.096 4.044 -40.179 1.00 72.75 179 MET A CA 1
ATOM 1412 C C . MET A 1 179 ? 11.470 4.668 -40.452 1.00 72.75 179 MET A C 1
ATOM 1414 O O . MET A 1 179 ? 11.758 5.748 -39.940 1.00 72.75 179 MET A O 1
ATOM 1418 N N . ILE A 1 180 ? 12.285 4.051 -41.317 1.00 74.00 180 ILE A N 1
ATOM 1419 C CA . ILE A 1 180 ? 13.621 4.552 -41.694 1.00 74.00 180 ILE A CA 1
ATOM 1420 C C . ILE A 1 180 ? 13.528 5.908 -42.405 1.00 74.00 180 ILE A C 1
ATOM 1422 O O . ILE A 1 180 ? 14.354 6.792 -42.177 1.00 74.00 180 ILE A O 1
ATOM 1426 N N . ASN A 1 181 ? 12.526 6.085 -43.267 1.00 72.94 181 ASN A N 1
ATOM 1427 C CA . ASN A 1 181 ? 12.368 7.305 -44.057 1.00 72.94 181 ASN A CA 1
ATOM 1428 C C . ASN A 1 181 ? 11.470 8.365 -43.395 1.00 72.94 181 ASN A C 1
ATOM 1430 O O . ASN A 1 181 ? 11.262 9.426 -43.985 1.00 72.94 181 ASN A O 1
ATOM 1434 N N . GLY A 1 182 ? 10.912 8.095 -42.210 1.00 66.81 182 GLY A N 1
ATOM 1435 C CA . GLY A 1 182 ? 10.010 9.015 -41.507 1.00 66.81 182 GLY A CA 1
ATOM 1436 C C . GLY A 1 182 ? 8.715 9.330 -42.269 1.00 66.81 182 GLY A C 1
ATOM 1437 O O . GLY A 1 182 ? 8.188 10.438 -42.157 1.00 66.81 182 GLY A O 1
ATOM 1438 N N . LYS A 1 183 ? 8.212 8.388 -43.074 1.00 70.06 183 LYS A N 1
ATOM 1439 C CA . LYS A 1 183 ? 7.008 8.565 -43.905 1.00 70.06 183 LYS A CA 1
ATOM 1440 C C . LYS A 1 183 ? 5.751 8.116 -43.167 1.00 70.06 183 LYS A C 1
ATOM 1442 O O . LYS A 1 183 ? 5.821 7.229 -42.322 1.00 70.06 183 LYS A O 1
ATOM 1447 N N . GLN A 1 184 ? 4.598 8.687 -43.515 1.00 71.56 184 GLN A N 1
ATOM 1448 C CA . GLN A 1 184 ? 3.308 8.139 -43.095 1.00 71.56 184 GLN A CA 1
ATOM 1449 C C . GLN A 1 184 ? 3.013 6.852 -43.897 1.00 71.56 184 GLN A C 1
ATOM 1451 O O . GLN A 1 184 ? 3.132 6.877 -45.124 1.00 71.56 184 GLN A O 1
ATOM 1456 N N . PRO A 1 185 ? 2.639 5.746 -43.236 1.00 70.75 185 PRO A N 1
ATOM 1457 C CA . PRO A 1 185 ? 2.242 4.511 -43.904 1.00 70.75 185 PRO A CA 1
ATOM 1458 C C . PRO A 1 185 ? 0.836 4.648 -44.508 1.00 70.75 185 PRO A C 1
ATOM 1460 O O . PRO A 1 185 ? -0.061 5.225 -43.886 1.00 70.75 185 PRO A O 1
ATOM 1463 N N . ASP A 1 186 ? 0.634 4.120 -45.717 1.00 70.06 186 ASP A N 1
ATOM 1464 C CA . ASP A 1 186 ? -0.672 4.142 -46.380 1.00 70.06 186 ASP A CA 1
ATOM 1465 C C . ASP A 1 186 ? -1.590 3.057 -45.795 1.00 70.06 186 ASP A C 1
ATOM 1467 O O . ASP A 1 186 ? -1.370 1.856 -45.957 1.00 70.06 186 ASP A O 1
ATOM 1471 N N . LEU A 1 187 ? -2.634 3.506 -45.100 1.00 68.25 187 LEU A N 1
ATOM 1472 C CA . LEU A 1 187 ? -3.634 2.669 -44.433 1.00 68.25 187 LEU A CA 1
ATOM 1473 C C . LEU A 1 187 ? -4.621 2.015 -45.415 1.00 68.25 187 LEU A C 1
ATOM 1475 O O . LEU A 1 187 ? -5.372 1.122 -45.020 1.00 68.25 187 LEU A O 1
ATOM 1479 N N . ASN A 1 188 ? -4.621 2.432 -46.686 1.00 63.19 188 ASN A N 1
ATOM 1480 C CA . ASN A 1 188 ? -5.464 1.877 -47.747 1.00 63.19 188 ASN A CA 1
ATOM 1481 C C . ASN A 1 188 ? -4.733 0.804 -48.570 1.00 63.19 188 ASN A C 1
ATOM 1483 O O . ASN A 1 188 ? -5.004 0.650 -49.758 1.00 63.19 188 ASN A O 1
ATOM 1487 N N . TRP A 1 189 ? -3.789 0.074 -47.971 1.00 60.09 189 TRP A N 1
ATOM 1488 C CA . TRP A 1 189 ? -2.981 -0.940 -48.651 1.00 60.09 189 TRP A CA 1
ATOM 1489 C C . TRP A 1 189 ? -3.853 -2.024 -49.320 1.00 60.09 189 TRP A C 1
ATOM 1491 O O . TRP A 1 189 ? -4.404 -2.907 -48.665 1.00 60.09 189 TRP A O 1
ATOM 1501 N N . VAL A 1 190 ? -3.979 -1.956 -50.651 1.00 50.69 190 VAL A N 1
ATOM 1502 C CA . VAL A 1 190 ? -4.708 -2.924 -51.485 1.00 50.69 190 VAL A CA 1
ATOM 1503 C C . VAL A 1 190 ? -3.707 -3.698 -52.347 1.00 50.69 190 VAL A C 1
ATOM 1505 O O . VAL A 1 190 ? -3.083 -3.138 -53.244 1.00 50.69 190 VAL A O 1
ATOM 1508 N N . GLY A 1 191 ? -3.595 -5.013 -52.131 1.00 53.66 191 GLY A N 1
ATOM 1509 C CA . GLY A 1 191 ? -3.087 -5.930 -53.162 1.00 53.66 191 GLY A CA 1
ATOM 1510 C C . GLY A 1 191 ? -1.585 -6.244 -53.181 1.00 53.66 191 GLY A C 1
ATOM 1511 O O . GLY A 1 191 ? -1.064 -6.587 -54.242 1.00 53.66 191 GLY A O 1
ATOM 1512 N N . GLY A 1 192 ? -0.874 -6.201 -52.050 1.00 53.31 192 GLY A N 1
ATOM 1513 C CA . GLY A 1 192 ? 0.434 -6.872 -51.958 1.00 53.31 192 GLY A CA 1
ATOM 1514 C C . GLY A 1 192 ? 1.633 -6.122 -52.547 1.00 53.31 192 GLY A C 1
ATOM 1515 O O . GLY A 1 192 ? 2.734 -6.669 -52.548 1.00 53.31 192 GLY A O 1
ATOM 1516 N N . LYS A 1 193 ? 1.466 -4.891 -53.048 1.00 47.00 193 LYS A N 1
ATOM 1517 C CA . LYS A 1 193 ? 2.577 -4.040 -53.507 1.00 47.00 193 LYS A CA 1
ATOM 1518 C C . LYS A 1 193 ? 2.387 -2.604 -53.011 1.00 47.00 193 LYS A C 1
ATOM 1520 O O . LYS A 1 193 ? 1.274 -2.093 -53.109 1.00 47.00 193 LYS A O 1
ATOM 1525 N N . PRO A 1 194 ? 3.439 -1.947 -52.494 1.00 53.19 194 PRO A N 1
ATOM 1526 C CA . PRO A 1 194 ? 3.338 -0.577 -52.007 1.00 53.19 194 PRO A CA 1
ATOM 1527 C C . PRO A 1 194 ? 3.049 0.382 -53.172 1.00 53.19 194 PRO A C 1
ATOM 1529 O O . PRO A 1 194 ? 3.811 0.436 -54.138 1.00 53.19 194 PRO A O 1
ATOM 1532 N N . PHE A 1 195 ? 1.958 1.148 -53.089 1.00 48.69 195 PHE A N 1
ATOM 1533 C CA . PHE A 1 195 ? 1.728 2.287 -53.977 1.00 48.69 195 PHE A CA 1
ATOM 1534 C C . PHE A 1 195 ? 2.449 3.499 -53.386 1.00 48.69 195 PHE A C 1
ATOM 1536 O O . PHE A 1 195 ? 2.012 4.086 -52.402 1.00 48.69 195 PHE A O 1
ATOM 1543 N N . ILE A 1 196 ? 3.601 3.836 -53.960 1.00 52.03 196 ILE A N 1
ATOM 1544 C CA . ILE A 1 196 ? 4.338 5.054 -53.628 1.00 52.03 196 ILE A CA 1
ATOM 1545 C C . ILE A 1 196 ? 3.924 6.090 -54.678 1.00 52.03 196 ILE A C 1
ATOM 1547 O O . ILE A 1 196 ? 4.314 5.934 -55.839 1.00 52.03 196 ILE A O 1
ATOM 1551 N N . PRO A 1 197 ? 3.126 7.119 -54.338 1.00 44.66 197 PRO A N 1
ATOM 1552 C CA . PRO A 1 197 ? 2.879 8.207 -55.271 1.00 44.66 197 PRO A CA 1
ATOM 1553 C C . PRO A 1 197 ? 4.221 8.898 -55.588 1.00 44.66 197 PRO A C 1
ATOM 1555 O O . PRO A 1 197 ? 5.001 9.153 -54.667 1.00 44.66 197 PRO A O 1
ATOM 1558 N N . PRO A 1 198 ? 4.524 9.193 -56.865 1.00 43.03 198 PRO A N 1
ATOM 1559 C CA . PRO A 1 198 ? 5.832 9.711 -57.280 1.00 43.03 198 PRO A CA 1
ATOM 1560 C C . PRO A 1 198 ? 6.189 11.110 -56.738 1.00 43.03 198 PRO A C 1
ATOM 1562 O O . PRO A 1 198 ? 7.343 11.511 -56.853 1.00 43.03 198 PRO A O 1
ATOM 1565 N N . ASP A 1 199 ? 5.260 11.819 -56.084 1.00 41.16 199 ASP A N 1
ATOM 1566 C CA . ASP A 1 199 ? 5.382 13.263 -55.837 1.00 41.16 199 ASP A CA 1
ATOM 1567 C C . ASP A 1 199 ? 5.271 13.697 -54.362 1.00 41.16 199 ASP A C 1
ATOM 1569 O O . ASP A 1 199 ? 4.656 14.719 -54.065 1.00 41.16 199 ASP A O 1
ATOM 1573 N N . ILE A 1 200 ? 5.890 12.986 -53.412 1.00 41.56 200 ILE A N 1
ATOM 1574 C CA . ILE A 1 200 ? 6.157 13.567 -52.078 1.00 41.56 200 ILE A CA 1
ATOM 1575 C C . ILE A 1 200 ? 7.613 13.311 -51.681 1.00 41.56 200 ILE A C 1
ATOM 1577 O O . ILE A 1 200 ? 7.963 12.346 -51.000 1.00 41.56 200 ILE A O 1
ATOM 1581 N N . TYR A 1 201 ? 8.477 14.212 -52.145 1.00 38.66 201 TYR A N 1
ATOM 1582 C CA . TYR A 1 201 ? 9.757 14.502 -51.509 1.00 38.66 201 TYR A CA 1
ATOM 1583 C C . TYR A 1 201 ? 9.561 15.488 -50.340 1.00 38.66 201 TYR A C 1
ATOM 1585 O O . TYR A 1 201 ? 8.545 16.172 -50.264 1.00 38.66 201 TYR A O 1
ATOM 1593 N N . TYR A 1 202 ? 10.611 15.581 -49.510 1.00 36.25 202 TYR A N 1
ATOM 1594 C CA . TYR A 1 202 ? 10.876 16.484 -48.369 1.00 36.25 202 TYR A CA 1
ATOM 1595 C C . TYR A 1 202 ? 10.405 15.934 -47.005 1.00 36.25 202 TYR A C 1
ATOM 1597 O O . TYR A 1 202 ? 9.241 15.627 -46.815 1.00 36.25 202 TYR A O 1
ATOM 1605 N N . PHE A 1 203 ? 11.281 15.719 -46.014 1.00 35.28 203 PHE A N 1
ATOM 1606 C CA . PHE A 1 203 ? 12.262 16.676 -45.493 1.00 35.28 203 PHE A CA 1
ATOM 1607 C C . PHE A 1 203 ? 13.567 15.986 -45.034 1.00 35.28 203 PHE A C 1
ATOM 1609 O O . PHE A 1 203 ? 13.623 15.326 -44.000 1.00 35.28 203 PHE A O 1
ATOM 1616 N N . LYS A 1 204 ? 14.660 16.189 -45.775 1.00 45.03 204 LYS A N 1
ATOM 1617 C CA . LYS A 1 204 ? 16.017 16.147 -45.218 1.00 45.03 204 LYS A CA 1
ATOM 1618 C C . LYS A 1 204 ? 16.396 17.598 -44.973 1.00 45.03 204 LYS A C 1
ATOM 1620 O O . LYS A 1 204 ? 16.503 18.304 -45.960 1.00 45.03 204 LYS A O 1
ATOM 1625 N N . VAL A 1 205 ? 16.512 18.005 -43.705 1.00 44.84 205 VAL A N 1
ATOM 1626 C CA . VAL A 1 205 ? 17.430 18.996 -43.086 1.00 44.84 205 VAL A CA 1
ATOM 1627 C C . VAL A 1 205 ? 16.883 19.261 -41.671 1.00 44.84 205 VAL A C 1
ATOM 1629 O O . VAL A 1 205 ? 15.769 19.749 -41.548 1.00 44.84 205 VAL A O 1
ATOM 1632 N N . GLY A 1 206 ? 17.636 18.967 -40.600 1.00 36.28 206 GLY A N 1
ATOM 1633 C CA . GLY A 1 206 ? 17.342 19.609 -39.305 1.00 36.28 206 GLY A CA 1
ATOM 1634 C C . GLY A 1 206 ? 17.706 18.912 -37.993 1.00 36.28 206 GLY A C 1
ATOM 1635 O O . GLY A 1 206 ? 17.675 19.597 -36.983 1.00 36.28 206 GLY A O 1
ATOM 1636 N N . PHE A 1 207 ? 18.055 17.617 -37.943 1.00 39.12 207 PHE A N 1
ATOM 1637 C CA . PHE A 1 207 ? 18.320 16.961 -36.639 1.00 39.12 207 PHE A CA 1
ATOM 1638 C C . PHE A 1 207 ? 19.722 16.361 -36.466 1.00 39.12 207 PHE A C 1
ATOM 1640 O O . PHE A 1 207 ? 20.132 16.056 -35.354 1.00 39.12 207 PHE A O 1
ATOM 1647 N N . PHE A 1 208 ? 20.512 16.266 -37.540 1.00 37.19 208 PHE A N 1
ATOM 1648 C CA . PHE A 1 208 ? 21.889 15.757 -37.462 1.00 37.19 208 PHE A CA 1
ATOM 1649 C C . PHE A 1 208 ? 22.952 16.845 -37.230 1.00 37.19 208 PHE A C 1
ATOM 1651 O O . PHE A 1 208 ? 24.135 16.531 -37.175 1.00 37.19 208 PHE A O 1
ATOM 1658 N N . GLN A 1 209 ? 22.552 18.115 -37.079 1.00 39.69 209 GLN A N 1
ATOM 1659 C CA . GLN A 1 209 ? 23.493 19.210 -36.811 1.00 39.69 209 GLN A CA 1
ATOM 1660 C C . GLN A 1 209 ? 23.615 19.592 -35.326 1.00 39.69 209 GLN A C 1
ATOM 1662 O O . GLN A 1 209 ? 24.484 20.385 -34.996 1.00 39.69 209 GLN A O 1
ATOM 1667 N N . GLN A 1 210 ? 22.809 19.012 -34.426 1.00 39.59 210 GLN A N 1
ATOM 1668 C CA . GLN A 1 210 ? 22.825 19.384 -33.002 1.00 39.59 210 GLN A CA 1
ATOM 1669 C C . GLN A 1 210 ? 23.676 18.460 -32.110 1.00 39.59 210 GLN A C 1
ATOM 1671 O O . GLN A 1 210 ? 23.891 18.778 -30.949 1.00 39.59 210 GLN A O 1
ATOM 1676 N N . ILE A 1 211 ? 24.180 17.328 -32.623 1.00 42.75 211 ILE A N 1
ATOM 1677 C CA . ILE A 1 211 ? 24.979 16.372 -31.823 1.00 42.75 211 ILE A CA 1
ATOM 1678 C C . ILE A 1 211 ? 26.470 16.334 -32.219 1.00 42.75 211 ILE A C 1
ATOM 1680 O O . ILE A 1 211 ? 27.287 15.830 -31.462 1.00 42.75 211 ILE A O 1
ATOM 1684 N N . TYR A 1 212 ? 26.867 16.930 -33.349 1.00 39.03 212 TYR A N 1
ATOM 1685 C CA . TYR A 1 212 ? 28.264 16.924 -33.827 1.00 39.03 212 TYR A CA 1
ATOM 1686 C C . TYR A 1 212 ? 28.820 18.330 -34.103 1.00 39.03 212 TYR A C 1
ATOM 1688 O O . TYR A 1 212 ? 29.545 18.552 -35.072 1.00 39.03 212 TYR A O 1
ATOM 1696 N N . GLY A 1 213 ? 28.455 19.300 -33.266 1.00 37.84 213 GLY A N 1
ATOM 1697 C CA . GLY A 1 213 ? 28.845 20.694 -33.452 1.00 37.84 213 GLY A CA 1
ATOM 1698 C C . GLY A 1 213 ? 28.881 21.495 -32.159 1.00 37.84 213 GLY A C 1
ATOM 1699 O O . GLY A 1 213 ? 28.288 22.560 -32.116 1.00 37.84 213 GLY A O 1
ATOM 1700 N N . GLU A 1 214 ? 29.567 20.998 -31.133 1.00 38.94 214 GLU A N 1
ATOM 1701 C CA . GLU A 1 214 ? 30.097 21.845 -30.058 1.00 38.94 214 GLU A CA 1
ATOM 1702 C C . GLU A 1 214 ? 31.609 21.600 -30.010 1.00 38.94 214 GLU A C 1
ATOM 1704 O O . GLU A 1 214 ? 32.079 20.497 -29.719 1.00 38.94 214 GLU A O 1
ATOM 1709 N N . PHE A 1 215 ? 32.341 22.631 -30.430 1.00 39.53 215 PHE A N 1
ATOM 1710 C CA . PHE A 1 215 ? 33.587 23.003 -29.777 1.00 39.53 215 PHE A CA 1
ATOM 1711 C C . PHE A 1 215 ? 33.268 23.439 -28.347 1.00 39.53 215 PHE A C 1
ATOM 1713 O O . PHE A 1 215 ? 32.212 24.090 -28.194 1.00 39.53 215 PHE A O 1
#

Sequence (215 aa):
MQNDVSEIPTQEGTSSEDTHARADEIDEFAELQQERRVSVLFILFIMLGYTAGGACLMQLWEQWSFVDAFYFCAVTVTTIGFGDIVPQNSDFLPATLTYIVIGLIITTMCIDLVGTEYIRDIHFYGRSLGRSFLTIGGKVVHLGEVFSYVAFLQKNYGLTPEQLDKLAQLPDEYLLDCMINGKQPDLNWVGGKPFIPPDIYYFKVGFFQQIYGEF

Organism: Bursaphelenchus xylophilus (NCBI:txid6326)

InterPro domains:
  IPR003280 Two pore domain potassium channel [PTHR11003] (34-128)
  IPR013099 Potassium channel domain [PF07885] (44-116)

Secondary structure (DSSP, 8-state):
-------------SSSHHHHHHHHHHHHHHHHHHHHHHHHHHHHHHHHHHHHHHHHHHHHHH---HHHHHHHHHHHHTT----SS----TTTHHHHHHHHHHHHHHHHHHHHHHHHHHHHHHHHHHHHHHH-EEEETTEEEEHHHHHHHHHHHHHHH---HHHHHHHHTS-HHHHHHHHHHTPPP-TT--SSS----TT------SSTTSSS---

Foldseek 3Di:
DDDDDDDDDDDDDDDDPVVVVVVVVVVVVVVVVVVVVVVLVVLVVVLLVLLQVQLVVCCVQQVDDSVVSSVVSVCLLVVVCPVPDDRPDPVCVVVNVVSSVVSVVSSVVSCVVVVVVVVVVVVVVVVVLQQPWDQQPNDTDGNVLVVVLVVLCCVPPVDDPVLVVLVVVDHSVQNVVCSVVVHDADSPDPDPDDDDDPDDDDDPDDDPDPPPDDD